Protein AF-0000000084672213 (afdb_homodimer)

Nearest PDB structures (foldseek):
  1adw-assembly1_A  TM=6.568E-01  e=2.480E-05  Paracoccus pantotrophus
  5paz-assembly1_A  TM=6.970E-01  e=4.335E-05  Alcaligenes faecalis
  8k9p-assembly1_A  TM=7.000E-01  e=7.577E-05  Alcaligenes faecalis
  4bwu-assembly1_A  TM=6.488E-01  e=6.693E-05  Paracoccus pantotrophus
  2uxg-assembly1_A  TM=6.520E-01  e=3.804E-04  Achromobacter cycloclastes

Structure (mmCIF, N/CA/C/O backbone):
data_AF-0000000084672213-model_v1
#
loop_
_entity.id
_entity.type
_entity.pdbx_description
1 polymer 'Extracellular serine-rich protein'
#
loop_
_atom_site.group_PDB
_atom_site.id
_atom_site.type_symbol
_atom_site.label_atom_id
_atom_site.label_alt_id
_atom_site.label_comp_id
_atom_site.label_asym_id
_atom_site.label_entity_id
_atom_site.label_seq_id
_atom_site.pdbx_PDB_ins_code
_atom_site.Cartn_x
_atom_site.Cartn_y
_atom_site.Cartn_z
_atom_site.occupancy
_atom_site.B_iso_or_equiv
_atom_site.auth_seq_id
_atom_site.auth_comp_id
_atom_site.auth_asym_id
_atom_site.auth_atom_id
_atom_site.pdbx_PDB_model_num
ATOM 1 N N . MET A 1 1 ? -8.922 83.5 -35.656 1 33.41 1 MET A N 1
ATOM 2 C CA . MET A 1 1 ? -8.867 82.688 -34.469 1 33.41 1 MET A CA 1
ATOM 3 C C . MET A 1 1 ? -9.469 81.312 -34.719 1 33.41 1 MET A C 1
ATOM 5 O O . MET A 1 1 ? -10.672 81.188 -34.906 1 33.41 1 MET A O 1
ATOM 9 N N . LEU A 1 2 ? -8.727 80.5 -35.531 1 39.97 2 LEU A N 1
ATOM 10 C CA . LEU A 1 2 ? -9.086 79.125 -36.031 1 39.97 2 LEU A CA 1
ATOM 11 C C . LEU A 1 2 ? -9.227 78.188 -34.875 1 39.97 2 LEU A C 1
ATOM 13 O O . LEU A 1 2 ? -8.312 78 -34.062 1 39.97 2 LEU A O 1
ATOM 17 N N . SER A 1 3 ? -10.422 77.938 -34.375 1 38.75 3 SER A N 1
ATOM 18 C CA . SER A 1 3 ? -10.844 77.062 -33.281 1 38.75 3 SER A CA 1
ATOM 19 C C . SER A 1 3 ? -10.602 75.562 -33.656 1 38.75 3 SER A C 1
ATOM 21 O O . SER A 1 3 ? -11.102 75.125 -34.656 1 38.75 3 SER A O 1
ATOM 23 N N . PHE A 1 4 ? -9.352 75.125 -33.438 1 45.34 4 PHE A N 1
ATOM 24 C CA . PHE A 1 4 ? -8.992 73.688 -33.625 1 45.34 4 PHE A CA 1
ATOM 25 C C . PHE A 1 4 ? -9.773 72.812 -32.656 1 45.34 4 PHE A C 1
ATOM 27 O O . PHE A 1 4 ? -9.773 73 -31.453 1 45.34 4 PHE A O 1
ATOM 34 N N . SER A 1 5 ? -10.898 72.25 -33.125 1 46.12 5 SER A N 1
ATOM 35 C CA . SER A 1 5 ? -11.703 71.312 -32.344 1 46.12 5 SER A CA 1
ATOM 36 C C . SER A 1 5 ? -10.906 70.062 -32.031 1 46.12 5 SER A C 1
ATOM 38 O O . SER A 1 5 ? -10.273 69.5 -32.938 1 46.12 5 SER A O 1
ATOM 40 N N . PRO A 1 6 ? -10.484 69.875 -30.766 1 48.38 6 PRO A N 1
ATOM 41 C CA . PRO A 1 6 ? -9.734 68.688 -30.359 1 48.38 6 PRO A CA 1
ATOM 42 C C . PRO A 1 6 ? -10.484 67.375 -30.641 1 48.38 6 PRO A C 1
ATOM 44 O O . PRO A 1 6 ? -11.711 67.312 -30.484 1 48.38 6 PRO A O 1
ATOM 47 N N . SER A 1 7 ? -10.086 66.688 -31.688 1 48.06 7 SER A N 1
ATOM 48 C CA . SER A 1 7 ? -10.602 65.312 -32.031 1 48.06 7 SER A CA 1
ATOM 49 C C . SER A 1 7 ? -10.438 64.375 -30.859 1 48.06 7 SER A C 1
ATOM 51 O O . SER A 1 7 ? -9.328 64.188 -30.344 1 48.06 7 SER A O 1
ATOM 53 N N . THR A 1 8 ? -11.445 64.25 -30 1 44.44 8 THR A N 1
ATOM 54 C CA . THR A 1 8 ? -11.461 63.312 -28.891 1 44.44 8 THR A CA 1
ATOM 55 C C . THR A 1 8 ? -11.25 61.875 -29.406 1 44.44 8 THR A C 1
ATOM 57 O O . THR A 1 8 ? -12.023 61.406 -30.234 1 44.44 8 THR A O 1
ATOM 60 N N . ILE A 1 9 ? -10.016 61.406 -29.516 1 42 9 ILE A N 1
ATOM 61 C CA . ILE A 1 9 ? -9.727 60 -29.828 1 42 9 ILE A CA 1
ATOM 62 C C . ILE A 1 9 ? -10.391 59.094 -28.812 1 42 9 ILE A C 1
ATOM 64 O O . ILE A 1 9 ? -10.164 59.219 -27.609 1 42 9 ILE A O 1
ATOM 68 N N . LEU A 1 10 ? -11.594 58.656 -29.141 1 43.28 10 LEU A N 1
ATOM 69 C CA . LEU A 1 10 ? -12.258 57.625 -28.328 1 43.28 10 LEU A CA 1
ATOM 70 C C . LEU A 1 10 ? -11.406 56.375 -28.234 1 43.28 10 LEU A C 1
ATOM 72 O O . LEU A 1 10 ? -11.109 55.719 -29.234 1 43.28 10 LEU A O 1
ATOM 76 N N . LEU A 1 11 ? -10.5 56.344 -27.312 1 42.22 11 LEU A N 1
ATOM 77 C CA . LEU A 1 11 ? -9.781 55.094 -27.078 1 42.22 11 LEU A CA 1
ATOM 78 C C . LEU A 1 11 ? -10.734 54 -26.688 1 42.22 11 LEU A C 1
ATOM 80 O O . LEU A 1 11 ? -11.461 54.094 -25.703 1 42.22 11 LEU A O 1
ATOM 84 N N . ALA A 1 12 ? -11.18 53.188 -27.672 1 41.78 12 ALA A N 1
ATOM 85 C CA . ALA A 1 12 ? -11.938 51.969 -27.375 1 41.78 12 ALA A CA 1
ATOM 86 C C . ALA A 1 12 ? -11.156 51.062 -26.438 1 41.78 12 ALA A C 1
ATOM 88 O O . ALA A 1 12 ? -10.023 50.656 -26.734 1 41.78 12 ALA A O 1
ATOM 89 N N . ALA A 1 13 ? -11.438 51.188 -25.156 1 42.75 13 ALA A N 1
ATOM 90 C CA . ALA A 1 13 ? -10.898 50.188 -24.234 1 42.75 13 ALA A CA 1
ATOM 91 C C . ALA A 1 13 ? -11.242 48.781 -24.688 1 42.75 13 ALA A C 1
ATOM 93 O O . ALA A 1 13 ? -12.414 48.438 -24.859 1 42.75 13 ALA A O 1
ATOM 94 N N . THR A 1 14 ? -10.391 48.156 -25.547 1 45.34 14 THR A N 1
ATOM 95 C CA . THR A 1 14 ? -10.555 46.75 -25.812 1 45.34 14 THR A CA 1
ATOM 96 C C . THR A 1 14 ? -10.617 45.938 -24.516 1 45.34 14 THR A C 1
ATOM 98 O O . THR A 1 14 ? -9.695 46 -23.688 1 45.34 14 THR A O 1
ATOM 101 N N . SER A 1 15 ? -11.797 45.844 -23.953 1 40.28 15 SER A N 1
ATOM 102 C CA . SER A 1 15 ? -11.953 44.906 -22.859 1 40.28 15 SER A CA 1
ATOM 103 C C . SER A 1 15 ? -11.367 43.531 -23.219 1 40.28 15 SER A C 1
ATOM 105 O O . SER A 1 15 ? -11.742 42.938 -24.219 1 40.28 15 SER A O 1
ATOM 107 N N . LEU A 1 16 ? -10.125 43.406 -22.969 1 39.03 16 LEU A N 1
ATOM 108 C CA . LEU A 1 16 ? -9.617 42.031 -23.016 1 39.03 16 LEU A CA 1
ATOM 109 C C . LEU A 1 16 ? -10.43 41.094 -22.125 1 39.03 16 LEU A C 1
ATOM 111 O O . LEU A 1 16 ? -1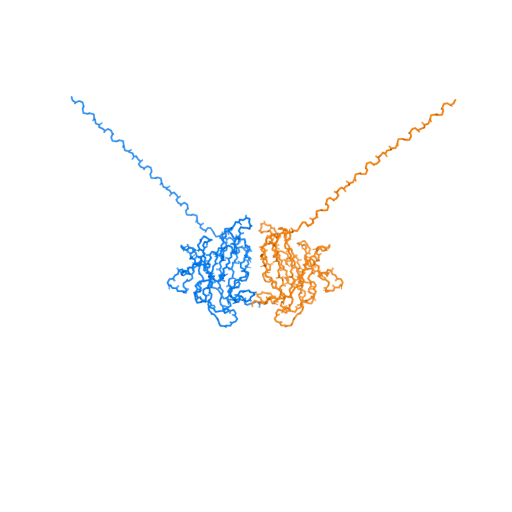0.477 41.312 -20.906 1 39.03 16 LEU A O 1
ATOM 115 N N . LEU A 1 17 ? -11.508 40.594 -22.625 1 40.19 17 LEU A N 1
ATOM 116 C CA . LEU A 1 17 ? -12.18 39.469 -21.969 1 40.19 17 LEU A CA 1
ATOM 117 C C . LEU A 1 17 ? -11.195 38.344 -21.672 1 40.19 17 LEU A C 1
ATOM 119 O O . LEU A 1 17 ? -10.656 37.75 -22.594 1 40.19 17 LEU A O 1
ATOM 123 N N . SER A 1 18 ? -10.484 38.562 -20.625 1 37.41 18 SER A N 1
ATOM 124 C CA . SER A 1 18 ? -9.734 37.375 -20.203 1 37.41 18 SER A CA 1
ATOM 125 C C . SER A 1 18 ? -10.641 36.156 -20.078 1 37.41 18 SER A C 1
ATOM 127 O O . SER A 1 18 ? -11.641 36.219 -19.359 1 37.41 18 SER A O 1
ATOM 129 N N . LEU A 1 19 ? -10.82 35.375 -21.141 1 38.03 19 LEU A N 1
ATOM 130 C CA . LEU A 1 19 ? -11.375 34.062 -21 1 38.03 19 LEU A CA 1
ATOM 131 C C . LEU A 1 19 ? -10.664 33.281 -19.891 1 38.03 19 LEU A C 1
ATOM 133 O O . LEU A 1 19 ? -9.5 32.906 -20.047 1 38.03 19 LEU A O 1
ATOM 137 N N . SER A 1 20 ? -10.898 33.594 -18.719 1 36.31 20 SER A N 1
ATOM 138 C CA . SER A 1 20 ? -10.508 32.625 -17.703 1 36.31 20 SER A CA 1
ATOM 139 C C . SER A 1 20 ? -11.016 31.219 -18.047 1 36.31 20 SER A C 1
ATOM 141 O O . SER A 1 20 ? -12.219 30.984 -18.078 1 36.31 20 SER A O 1
ATOM 143 N N . SER A 1 21 ? -10.398 30.578 -18.984 1 35.12 21 SER A N 1
ATOM 144 C CA . SER A 1 21 ? -10.742 29.172 -19.078 1 35.12 21 SER A CA 1
ATOM 145 C C . SER A 1 21 ? -10.758 28.5 -17.719 1 35.12 21 SER A C 1
ATOM 147 O O . SER A 1 21 ? -9.727 28.406 -17.047 1 35.12 21 SER A O 1
ATOM 149 N N . ALA A 1 22 ? -11.812 28.641 -17 1 37.5 22 ALA A N 1
ATOM 150 C CA . ALA A 1 22 ? -12.008 27.719 -15.883 1 37.5 22 ALA A CA 1
ATOM 151 C C . ALA A 1 22 ? -11.516 26.328 -16.234 1 37.5 22 ALA A C 1
ATOM 153 O O . ALA A 1 22 ? -12.039 25.688 -17.156 1 37.5 22 ALA A O 1
ATOM 154 N N . LEU A 1 23 ? -10.305 26 -16.094 1 37.38 23 LEU A N 1
ATOM 155 C CA . LEU A 1 23 ? -9.953 24.578 -16.141 1 37.38 23 LEU A CA 1
ATOM 156 C C . LEU A 1 23 ? -11.055 23.734 -15.516 1 37.38 23 LEU A C 1
ATOM 158 O O . LEU A 1 23 ? -11.336 23.844 -14.32 1 37.38 23 LEU A O 1
ATOM 162 N N . THR A 1 24 ? -12.109 23.562 -16.156 1 40 24 THR A N 1
ATOM 163 C CA . THR A 1 24 ? -13.062 22.562 -15.672 1 40 24 THR A CA 1
ATOM 164 C C . THR A 1 24 ? -12.328 21.391 -15.039 1 40 24 THR A C 1
ATOM 166 O O . THR A 1 24 ? -11.406 20.828 -15.633 1 40 24 THR A O 1
ATOM 169 N N . ALA A 1 25 ? -12.047 21.375 -13.727 1 47.91 25 ALA A N 1
ATOM 170 C CA . ALA A 1 25 ? -11.562 20.156 -13.094 1 47.91 25 ALA A CA 1
ATOM 171 C C . ALA A 1 25 ? -12.094 18.906 -13.812 1 47.91 25 ALA A C 1
ATOM 173 O O . ALA A 1 25 ? -13.281 18.594 -13.719 1 47.91 25 ALA A O 1
ATOM 174 N N . GLY A 1 26 ? -11.828 18.656 -15 1 53.53 26 GLY A N 1
ATOM 175 C CA . GLY A 1 26 ? -12.297 17.484 -15.734 1 53.53 26 GLY A CA 1
ATOM 176 C C . GLY A 1 26 ? -12.281 16.219 -14.914 1 53.53 26 GLY A C 1
ATOM 177 O O . GLY A 1 26 ? -11.539 16.109 -13.93 1 53.53 26 GLY A O 1
ATOM 178 N N . LYS A 1 27 ? -13.305 15.438 -15.078 1 68.5 27 LYS A N 1
ATOM 179 C CA . LYS A 1 27 ? -13.539 14.172 -14.391 1 68.5 27 LYS A CA 1
ATOM 180 C C . LYS A 1 27 ? -12.383 13.203 -14.617 1 68.5 27 LYS A C 1
ATOM 182 O O . LYS A 1 27 ? -12.094 12.828 -15.75 1 68.5 27 LYS A O 1
ATOM 187 N N . VAL A 1 28 ? -11.406 13.094 -13.617 1 84.56 28 VAL A N 1
ATOM 188 C CA . VAL A 1 28 ? -10.297 12.141 -13.656 1 84.56 28 VAL A CA 1
ATOM 189 C C . VAL A 1 28 ? -10.836 10.719 -13.773 1 84.56 28 VAL A C 1
ATOM 191 O O . VAL A 1 28 ? -11.711 10.32 -13 1 84.56 28 VAL A O 1
ATOM 194 N N . ARG A 1 29 ? -10.438 10.055 -14.75 1 86.94 29 ARG A N 1
ATOM 195 C CA . ARG A 1 29 ? -10.836 8.656 -14.922 1 86.94 29 ARG A CA 1
ATOM 196 C C . ARG A 1 29 ? -10.211 7.777 -13.844 1 86.94 29 ARG A C 1
ATOM 198 O O . ARG A 1 29 ? -9 7.84 -13.609 1 86.94 29 ARG A O 1
ATOM 205 N N . SER A 1 30 ? -11.055 7.027 -13.273 1 91 30 SER A N 1
ATOM 206 C CA . SER A 1 30 ? -10.57 6.098 -12.258 1 91 30 SER A CA 1
ATOM 207 C C . SER A 1 30 ? -9.719 4.992 -12.875 1 91 30 SER A C 1
ATOM 209 O O . SER A 1 30 ? -10.055 4.473 -13.945 1 91 30 SER A O 1
ATOM 211 N N . THR A 1 31 ? -8.633 4.582 -12.195 1 89.62 31 THR A N 1
ATOM 212 C CA . THR A 1 31 ? -7.824 3.443 -12.617 1 89.62 31 THR A CA 1
ATOM 213 C C . THR A 1 31 ? -8.32 2.156 -11.969 1 89.62 31 THR A C 1
ATOM 215 O O . THR A 1 31 ? -7.957 1.058 -12.391 1 89.62 31 THR A O 1
ATOM 218 N N . GLY A 1 32 ? -9.062 2.299 -10.906 1 88.44 32 GLY A N 1
ATOM 219 C CA . GLY A 1 32 ? -9.484 1.157 -10.109 1 88.44 32 GLY A CA 1
ATOM 220 C C . GLY A 1 32 ? -8.477 0.775 -9.039 1 88.44 32 GLY A C 1
ATOM 221 O O . GLY A 1 32 ? -8.727 -0.121 -8.234 1 88.44 32 GLY A O 1
ATOM 222 N N . VAL A 1 33 ? -7.34 1.44 -8.992 1 90.81 33 VAL A N 1
ATOM 223 C CA . VAL A 1 33 ? -6.285 1.133 -8.031 1 90.81 33 VAL A CA 1
ATOM 224 C C . VAL A 1 33 ? -6.527 1.901 -6.738 1 90.81 33 VAL A C 1
ATOM 226 O O . VAL A 1 33 ? -6.801 3.104 -6.762 1 90.81 33 VAL A O 1
ATOM 229 N N . THR A 1 34 ? -6.473 1.188 -5.629 1 94.19 34 THR A N 1
ATOM 230 C CA . THR A 1 34 ? -6.562 1.795 -4.309 1 94.19 34 THR A CA 1
ATOM 231 C C . THR A 1 34 ? -5.277 1.563 -3.516 1 94.19 34 THR A C 1
ATOM 233 O O . THR A 1 34 ? -4.762 0.446 -3.48 1 94.19 34 THR A O 1
ATOM 236 N N . HIS A 1 35 ? -4.742 2.604 -2.986 1 95.5 35 HIS A N 1
ATOM 237 C CA . HIS A 1 35 ? -3.609 2.547 -2.066 1 95.5 35 HIS A CA 1
ATOM 238 C C . HIS A 1 35 ? -4.07 2.658 -0.618 1 95.5 35 HIS A C 1
ATOM 240 O O . HIS A 1 35 ? -4.543 3.713 -0.19 1 95.5 35 HIS A O 1
ATOM 246 N N . ARG A 1 36 ? -3.883 1.584 0.072 1 96.5 36 ARG A N 1
ATOM 247 C CA . ARG A 1 36 ? -4.234 1.598 1.488 1 96.5 36 ARG A CA 1
ATOM 248 C C . ARG A 1 36 ? -3.113 2.205 2.324 1 96.5 36 ARG A C 1
ATOM 250 O O . ARG A 1 36 ? -1.957 1.795 2.213 1 96.5 36 ARG A O 1
ATOM 257 N N . ILE A 1 37 ? -3.375 3.219 3.102 1 98 37 ILE A N 1
ATOM 258 C CA . ILE A 1 37 ? -2.438 3.859 4.02 1 98 37 ILE A CA 1
ATOM 259 C C . ILE A 1 37 ? -2.998 3.82 5.438 1 98 37 ILE A C 1
ATOM 261 O O . ILE A 1 37 ? -4.133 4.238 5.676 1 98 37 ILE A O 1
ATOM 265 N N . THR A 1 38 ? -2.25 3.35 6.355 1 97.69 38 THR A N 1
ATOM 266 C CA . THR A 1 38 ? -2.709 3.229 7.734 1 97.69 38 THR A CA 1
ATOM 267 C C . THR A 1 38 ? -2.098 4.32 8.609 1 97.69 38 THR A C 1
ATOM 269 O O . THR A 1 38 ? -0.875 4.418 8.727 1 97.69 38 THR A O 1
ATOM 272 N N . ALA A 1 39 ? -2.932 5.148 9.195 1 98.69 39 ALA A N 1
ATOM 273 C CA . ALA A 1 39 ? -2.512 6.141 10.18 1 98.69 39 ALA A CA 1
ATOM 274 C C . ALA A 1 39 ? -2.467 5.535 11.586 1 98.69 39 ALA A C 1
ATOM 276 O O . ALA A 1 39 ? -3.42 4.883 12.016 1 98.69 39 ALA A O 1
ATOM 277 N N . GLY A 1 40 ? -1.399 5.75 12.266 1 98.12 40 GLY A N 1
ATOM 278 C CA . GLY A 1 40 ? -1.265 5.242 13.625 1 98.12 40 GLY A CA 1
ATOM 279 C C . GLY A 1 40 ? -0.649 3.857 13.68 1 98.12 40 GLY A C 1
ATOM 280 O O . GLY A 1 40 ? -0.781 3.156 14.688 1 98.12 40 GLY A O 1
ATOM 281 N N . SER A 1 41 ? -0.016 3.482 12.594 1 96.5 41 SER A N 1
ATOM 282 C CA . SER A 1 41 ? 0.62 2.17 12.531 1 96.5 41 SER A CA 1
ATOM 283 C C . SER A 1 41 ? 1.759 2.057 13.539 1 96.5 41 SER A C 1
ATOM 285 O O . SER A 1 41 ? 2.549 2.99 13.695 1 96.5 41 SER A O 1
ATOM 287 N N . THR A 1 42 ? 1.915 0.889 14.141 1 94.31 42 THR A N 1
ATOM 288 C CA . THR A 1 42 ? 2.943 0.68 15.148 1 94.31 42 THR A CA 1
ATOM 289 C C . THR A 1 42 ? 4.191 0.05 14.539 1 94.31 42 THR A C 1
ATOM 291 O O . THR A 1 42 ? 5.105 -0.354 15.258 1 94.31 42 THR A O 1
ATOM 294 N N . THR A 1 43 ? 4.203 -0.05 13.195 1 93.69 43 THR A N 1
ATOM 295 C CA . THR A 1 43 ? 5.371 -0.62 12.531 1 93.69 43 THR A CA 1
ATOM 296 C C . THR A 1 43 ? 6.605 0.245 12.773 1 93.69 43 THR A C 1
ATOM 298 O O . THR A 1 43 ? 7.734 -0.238 12.68 1 93.69 43 THR A O 1
ATOM 301 N N . ALA A 1 44 ? 6.309 1.501 12.992 1 94.5 44 ALA A N 1
ATOM 302 C CA . ALA A 1 44 ? 7.41 2.424 13.25 1 94.5 44 ALA A CA 1
ATOM 303 C C . ALA A 1 44 ? 6.965 3.572 14.148 1 94.5 44 ALA A C 1
ATOM 305 O O . ALA A 1 44 ? 5.77 3.818 14.305 1 94.5 44 ALA A O 1
ATOM 306 N N . ASN A 1 45 ? 7.895 4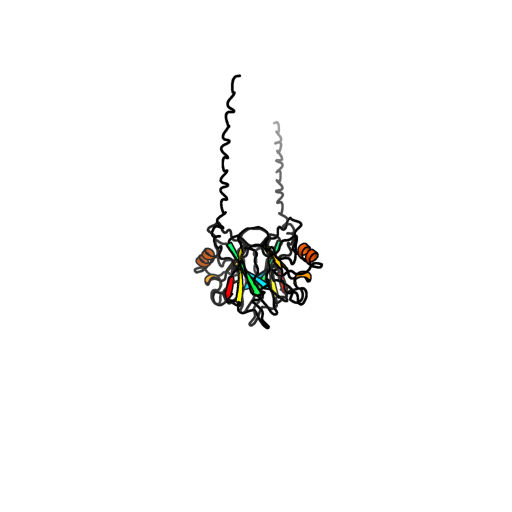.176 14.805 1 96.88 45 AS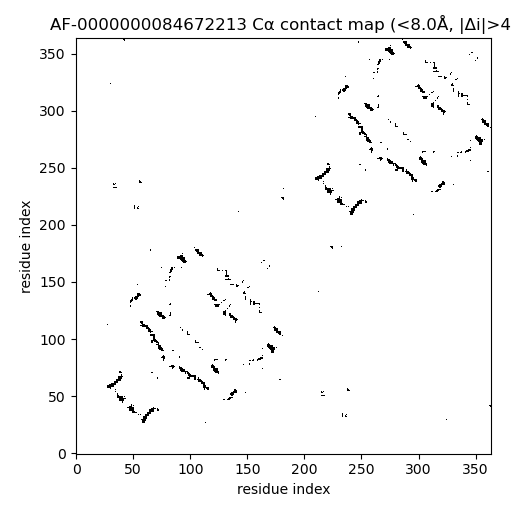N A N 1
ATOM 307 C CA . ASN A 1 45 ? 7.77 5.445 15.516 1 96.88 45 ASN A CA 1
ATOM 308 C C . ASN A 1 45 ? 6.637 5.402 16.547 1 96.88 45 ASN A C 1
ATOM 310 O O . ASN A 1 45 ? 5.867 6.355 16.656 1 96.88 45 ASN A O 1
ATOM 314 N N . ASN A 1 46 ? 6.461 4.309 17.203 1 94.69 46 ASN A N 1
ATOM 315 C CA . ASN A 1 46 ? 5.535 4.117 18.312 1 94.69 46 ASN A CA 1
ATOM 316 C C . ASN A 1 46 ? 4.125 4.578 17.953 1 94.69 46 ASN A C 1
ATOM 318 O O . ASN A 1 46 ? 3.467 5.258 18.734 1 94.69 46 ASN A O 1
ATOM 322 N N . GLY A 1 47 ? 3.736 4.371 16.719 1 96.12 47 GLY A N 1
ATOM 323 C CA . GLY A 1 47 ? 2.365 4.645 16.328 1 96.12 47 GLY A CA 1
ATOM 324 C C . GLY A 1 47 ? 2.193 5.992 15.648 1 96.12 47 GLY A C 1
ATOM 325 O O . GLY A 1 47 ? 1.146 6.266 15.062 1 96.12 47 GLY A O 1
ATOM 326 N N . LEU A 1 48 ? 3.203 6.863 15.742 1 97.94 48 LEU A N 1
ATOM 327 C CA . LEU A 1 48 ? 3.166 8.141 15.039 1 97.94 48 LEU A CA 1
ATOM 328 C C . LEU A 1 48 ? 3.688 7.988 13.609 1 97.94 48 LEU A C 1
ATOM 330 O O . LEU A 1 48 ? 4.66 8.641 13.227 1 97.94 48 LEU A O 1
ATOM 334 N N . HIS A 1 49 ? 2.971 7.094 12.906 1 98.06 49 HIS A N 1
ATOM 335 C CA . HIS A 1 49 ? 3.469 6.633 11.617 1 98.06 49 HIS A CA 1
ATOM 336 C C . HIS A 1 49 ? 2.32 6.332 10.664 1 98.06 49 HIS A C 1
ATOM 338 O O . HIS A 1 49 ? 1.321 5.727 11.055 1 98.06 49 HIS A O 1
ATOM 344 N N . PHE A 1 50 ? 2.41 6.883 9.477 1 98.44 50 PHE A N 1
ATOM 345 C CA . PHE A 1 50 ? 1.615 6.371 8.367 1 98.44 50 PHE A CA 1
ATOM 346 C C . PHE A 1 50 ? 2.305 5.184 7.711 1 98.44 50 PHE A C 1
ATOM 348 O O . PHE A 1 50 ? 3.518 5.199 7.5 1 98.44 50 PHE A O 1
ATOM 355 N N . GLU A 1 51 ? 1.537 4.168 7.375 1 96 51 GLU A N 1
ATOM 356 C CA . GLU A 1 51 ? 2.109 2.986 6.734 1 96 51 GLU A CA 1
ATOM 357 C C . GLU A 1 51 ? 1.321 2.598 5.488 1 96 51 GLU A C 1
ATOM 359 O O . GLU A 1 51 ? 0.167 2.176 5.582 1 96 51 GLU A O 1
ATOM 364 N N . PRO A 1 52 ? 1.978 2.701 4.32 1 95.81 52 PRO A N 1
ATOM 365 C CA . PRO A 1 52 ? 3.273 3.348 4.094 1 95.81 52 PRO A CA 1
ATOM 366 C C . PRO A 1 52 ? 3.205 4.867 4.23 1 95.81 52 PRO A C 1
ATOM 368 O O . PRO A 1 52 ? 2.113 5.438 4.305 1 95.81 52 PRO A O 1
ATOM 371 N N . GLU A 1 53 ? 4.395 5.457 4.406 1 97.88 53 GLU A N 1
ATOM 372 C CA . GLU A 1 53 ? 4.426 6.914 4.5 1 97.88 53 GLU A CA 1
ATOM 373 C C . GLU A 1 53 ? 4.93 7.539 3.201 1 97.88 53 GLU A C 1
ATOM 375 O O . GLU A 1 53 ? 4.918 8.766 3.051 1 97.88 53 GLU A O 1
ATOM 380 N N . ASN A 1 54 ? 5.418 6.789 2.309 1 97.69 54 ASN A N 1
ATOM 381 C CA . ASN A 1 54 ? 5.801 7.199 0.961 1 97.69 54 ASN A CA 1
ATOM 382 C C . ASN A 1 54 ? 5.172 6.297 -0.099 1 97.69 54 ASN A C 1
ATOM 384 O O . ASN A 1 54 ? 5.441 5.094 -0.137 1 97.69 54 ASN A O 1
ATOM 388 N N . VAL A 1 55 ? 4.289 6.895 -0.927 1 96.19 55 VAL A N 1
ATOM 389 C CA . VAL A 1 55 ? 3.459 6.133 -1.853 1 96.19 55 VAL A CA 1
ATOM 390 C C . VAL A 1 55 ? 3.664 6.645 -3.275 1 96.19 55 VAL A C 1
ATOM 392 O O . VAL A 1 55 ? 3.785 7.852 -3.496 1 96.19 55 VAL A O 1
ATOM 395 N N . VAL A 1 56 ? 3.723 5.746 -4.242 1 94.88 56 VAL A N 1
ATOM 396 C CA . VAL A 1 56 ? 3.68 6.082 -5.66 1 94.88 56 VAL A CA 1
ATOM 397 C C . VAL A 1 56 ? 2.301 5.758 -6.227 1 94.88 56 VAL A C 1
ATOM 399 O O . VAL A 1 56 ? 1.771 4.664 -6.008 1 94.88 56 VAL A O 1
ATOM 402 N N . ALA A 1 57 ? 1.712 6.711 -6.883 1 95.44 57 ALA A N 1
ATOM 403 C CA . ALA A 1 57 ? 0.346 6.543 -7.371 1 95.44 57 ALA A CA 1
ATOM 404 C C . ALA A 1 57 ? 0.179 7.164 -8.758 1 95.44 57 ALA A C 1
ATOM 406 O O . ALA A 1 57 ? 0.948 8.047 -9.141 1 95.44 57 ALA A O 1
ATOM 407 N N . GLU A 1 58 ? -0.784 6.664 -9.539 1 93.69 58 GLU A N 1
ATOM 408 C CA . GLU A 1 58 ? -1.174 7.223 -10.836 1 93.69 58 GLU A CA 1
ATOM 409 C C . GLU A 1 58 ? -2.377 8.148 -10.695 1 93.69 58 GLU A C 1
ATOM 411 O O . GLU A 1 58 ? -3.129 8.055 -9.719 1 93.69 58 GLU A O 1
ATOM 416 N N . ILE A 1 59 ? -2.486 9.055 -11.688 1 95.81 59 ILE A N 1
ATOM 417 C CA . ILE A 1 59 ? -3.699 9.867 -11.75 1 95.81 59 ILE A CA 1
ATOM 418 C C . ILE A 1 59 ? -4.922 8.961 -11.836 1 95.81 59 ILE A C 1
ATOM 420 O O . ILE A 1 59 ? -4.938 7.996 -12.609 1 95.81 59 ILE A O 1
ATOM 424 N N . GLY A 1 60 ? -5.91 9.156 -10.977 1 95.75 60 GLY A N 1
ATOM 425 C CA . GLY A 1 60 ? -7.125 8.352 -10.984 1 95.75 60 GLY A CA 1
ATOM 426 C C . GLY A 1 60 ? -7.133 7.277 -9.914 1 95.75 60 GLY A C 1
ATOM 427 O O . GLY A 1 60 ? -8.18 6.699 -9.617 1 95.75 60 GLY A O 1
ATOM 428 N N . ASP A 1 61 ? -5.941 7.023 -9.32 1 95.88 61 ASP A N 1
ATOM 429 C CA . ASP A 1 61 ? -5.891 6.129 -8.164 1 95.88 61 ASP A CA 1
ATOM 430 C C . ASP A 1 61 ? -6.629 6.734 -6.973 1 95.88 61 ASP A C 1
ATOM 432 O O . ASP A 1 61 ? -6.934 7.93 -6.965 1 95.88 61 ASP A O 1
ATOM 436 N N . VAL A 1 62 ? -6.902 5.836 -6.027 1 97.31 62 VAL A N 1
ATOM 437 C CA . VAL A 1 62 ? -7.52 6.285 -4.785 1 97.31 62 VAL A CA 1
ATOM 438 C C . VAL A 1 62 ? -6.566 6.039 -3.617 1 97.31 62 VAL A C 1
ATOM 440 O O . VAL A 1 62 ? -5.992 4.953 -3.492 1 97.31 62 VAL A O 1
ATOM 443 N N . LEU A 1 63 ? -6.297 7.059 -2.867 1 98.44 63 LEU A N 1
ATOM 444 C CA . LEU A 1 63 ? -5.684 6.922 -1.551 1 98.44 63 LEU A CA 1
ATOM 445 C C . LEU A 1 63 ? -6.738 6.641 -0.487 1 98.44 63 LEU A C 1
ATOM 447 O O . LEU A 1 63 ? -7.688 7.41 -0.326 1 98.44 63 LEU A O 1
ATOM 451 N N . GLU A 1 64 ? -6.633 5.555 0.169 1 98.44 64 GLU A N 1
ATOM 452 C CA . GLU A 1 64 ? -7.582 5.18 1.215 1 98.44 64 GLU A CA 1
ATOM 453 C C . GLU A 1 64 ? -6.898 5.109 2.578 1 98.44 64 GLU A C 1
ATOM 455 O O . GLU A 1 64 ? -6.148 4.172 2.855 1 98.44 64 GLU A O 1
ATOM 460 N N . PHE A 1 65 ? -7.211 6.062 3.404 1 98.69 65 PHE A N 1
ATOM 461 C CA . PHE A 1 65 ? -6.57 6.188 4.707 1 98.69 65 PHE A CA 1
ATOM 462 C C . PHE A 1 65 ? -7.371 5.457 5.777 1 98.69 65 PHE A C 1
ATOM 464 O O . PHE A 1 65 ? -8.539 5.777 6.012 1 98.69 65 PHE A O 1
ATOM 471 N N . HIS A 1 66 ? -6.734 4.512 6.355 1 98.25 66 HIS A N 1
ATOM 472 C CA . HIS A 1 66 ? -7.25 3.764 7.5 1 98.25 66 HIS A CA 1
ATOM 473 C C . HIS A 1 66 ? -6.668 4.289 8.805 1 98.25 66 HIS A C 1
ATOM 475 O O . HIS A 1 66 ? -5.523 4.746 8.844 1 98.25 66 HIS A O 1
ATOM 481 N N . PHE A 1 67 ? -7.457 4.211 9.898 1 98.56 67 PHE A N 1
ATOM 482 C CA . PHE A 1 67 ? -7.02 4.848 11.141 1 98.56 67 PHE A CA 1
ATOM 483 C C . PHE A 1 67 ? -7.027 3.848 12.289 1 98.56 67 PHE A C 1
ATOM 485 O O . PHE A 1 67 ? -8.062 3.258 12.602 1 98.56 67 PHE A O 1
ATOM 492 N N . LEU A 1 68 ? -5.902 3.609 12.828 1 97.5 68 LEU A N 1
ATOM 493 C CA . LEU A 1 68 ? -5.738 2.869 14.078 1 97.5 68 LEU A CA 1
ATOM 494 C C . LEU A 1 68 ? -5.875 3.795 15.281 1 97.5 68 LEU A C 1
ATOM 496 O O . LEU A 1 68 ? -6.031 5.008 15.125 1 97.5 68 LEU A O 1
ATOM 500 N N . PRO A 1 69 ? -5.852 3.107 16.547 1 95.19 69 PRO A N 1
ATOM 501 C CA . PRO A 1 69 ? -5.992 3.957 17.734 1 95.19 69 PRO A CA 1
ATOM 502 C C . PRO A 1 69 ? -4.887 5.008 17.844 1 95.19 69 PRO A C 1
ATOM 504 O O . PRO A 1 69 ? -3.738 4.738 17.484 1 95.19 69 PRO A O 1
ATOM 507 N N . LYS A 1 70 ? -5.273 6.262 18.438 1 89.69 70 LYS A N 1
ATOM 508 C CA . LYS A 1 70 ? -6.156 7.301 18.953 1 89.69 70 LYS A CA 1
ATOM 509 C C . LYS A 1 70 ? -6.492 8.32 17.875 1 89.69 70 LYS A C 1
ATOM 511 O O . LYS A 1 70 ? -6.699 7.961 16.703 1 89.69 70 LYS A O 1
ATOM 516 N N . ALA A 1 71 ? -6.691 9.453 18.031 1 93.88 71 ALA A N 1
ATOM 517 C CA . ALA A 1 71 ? -7.227 10.438 17.094 1 93.88 71 ALA A CA 1
ATOM 518 C C . ALA A 1 71 ? -6.148 10.914 16.125 1 93.88 71 ALA A C 1
ATOM 520 O O . ALA A 1 71 ? -5.16 11.531 16.531 1 93.88 71 ALA A O 1
ATOM 521 N N . HIS A 1 72 ? -6.258 10.5 14.867 1 98.25 72 HIS A N 1
ATOM 522 C CA . HIS A 1 72 ? -5.367 10.945 13.805 1 98.25 72 HIS A CA 1
ATOM 523 C C . HIS A 1 72 ? -6.137 11.656 12.695 1 98.25 72 HIS A C 1
ATOM 525 O O . HIS A 1 72 ? -7.359 11.531 12.602 1 98.25 72 HIS A O 1
ATOM 531 N N . THR A 1 73 ? -5.441 12.422 11.938 1 98.75 73 THR A N 1
ATOM 532 C CA . THR A 1 73 ? -5.988 13.109 10.773 1 98.75 73 THR A CA 1
ATOM 533 C C . THR A 1 73 ? -5.02 13.023 9.594 1 98.75 73 THR A C 1
ATOM 535 O O . THR A 1 73 ? -3.867 12.617 9.758 1 98.75 73 THR A O 1
ATOM 538 N N . VAL A 1 74 ? -5.504 13.266 8.469 1 98.75 74 VAL A N 1
ATOM 539 C CA . VAL A 1 74 ? -4.707 13.562 7.285 1 98.75 74 VAL A CA 1
ATOM 540 C C . VAL A 1 74 ? -4.938 15.008 6.855 1 98.75 74 VAL A C 1
ATOM 542 O O . VAL A 1 74 ? -6.066 15.398 6.551 1 98.75 74 VAL A O 1
ATOM 545 N N . VAL A 1 75 ? -3.904 15.766 6.836 1 98.81 75 VAL A N 1
ATOM 546 C CA . VAL A 1 75 ? -3.967 17.172 6.426 1 98.81 75 VAL A CA 1
ATOM 547 C C . VAL A 1 75 ? -2.938 17.438 5.332 1 98.81 75 VAL A C 1
ATOM 549 O O . VAL A 1 75 ? -1.746 17.172 5.512 1 98.81 75 VAL A O 1
ATOM 552 N N . GLN A 1 76 ? -3.434 17.953 4.219 1 98.75 76 GLN A N 1
ATOM 553 C CA . GLN A 1 76 ? -2.502 18.281 3.148 1 98.75 76 GLN A CA 1
ATOM 554 C C . GLN A 1 76 ? -1.709 19.547 3.484 1 98.75 76 GLN A C 1
ATOM 556 O O . GLN A 1 76 ? -2.262 20.5 4.02 1 98.75 76 GLN A O 1
ATOM 561 N N . SER A 1 77 ? -0.458 19.562 3.162 1 98.62 77 SER A N 1
ATOM 562 C CA . SER A 1 77 ? 0.435 20.703 3.334 1 98.62 77 SER A CA 1
ATOM 563 C C . SER A 1 77 ? 1.359 20.859 2.133 1 98.62 77 SER A C 1
ATOM 565 O O . SER A 1 77 ? 1.284 20.094 1.175 1 98.62 77 SER A O 1
ATOM 567 N N . SER A 1 78 ? 2.154 21.922 2.154 1 98.12 78 SER A N 1
ATOM 568 C CA . SER A 1 78 ? 3.258 22.047 1.207 1 98.12 78 SER A CA 1
ATOM 569 C C . SER A 1 78 ? 4.551 21.5 1.795 1 98.12 78 SER A C 1
ATOM 571 O O . SER A 1 78 ? 4.645 21.266 3.004 1 98.12 78 SER A O 1
ATOM 573 N N . PHE A 1 79 ? 5.438 21.234 0.954 1 98.44 79 PHE A N 1
ATOM 574 C CA . PHE A 1 79 ? 6.746 20.812 1.433 1 98.44 79 PHE A CA 1
ATOM 575 C C . PHE A 1 79 ? 7.402 21.906 2.271 1 98.44 79 PHE A C 1
ATOM 577 O O . PHE A 1 79 ? 8.008 21.609 3.305 1 98.44 79 PHE A O 1
ATOM 584 N N . GLU A 1 80 ? 7.254 23.125 1.883 1 98 80 GLU A N 1
ATOM 585 C CA . GLU A 1 80 ? 7.988 24.25 2.459 1 98 80 GLU A CA 1
ATOM 586 C C . GLU A 1 80 ? 7.449 24.609 3.84 1 98 80 GLU A C 1
ATOM 588 O O . GLU A 1 80 ? 8.133 25.266 4.629 1 98 80 GLU A O 1
ATOM 593 N N . ARG A 1 81 ? 6.191 24.219 4.062 1 98.06 81 ARG A N 1
ATOM 594 C CA . ARG A 1 81 ? 5.559 24.578 5.328 1 98.06 81 ARG A CA 1
ATOM 595 C C . ARG A 1 81 ? 4.949 23.344 6 1 98.06 81 ARG A C 1
ATOM 597 O O . ARG A 1 81 ? 3.73 23.25 6.145 1 98.06 81 ARG A O 1
ATOM 604 N N . PRO A 1 82 ? 5.816 22.5 6.531 1 98.5 82 PRO A N 1
ATOM 605 C CA . PRO A 1 82 ? 5.301 21.328 7.258 1 98.5 82 PRO A CA 1
ATOM 606 C C . PRO A 1 82 ? 4.41 21.719 8.438 1 98.5 82 PRO A C 1
ATOM 608 O O . PRO A 1 82 ? 4.625 22.766 9.062 1 98.5 82 PRO A O 1
ATOM 611 N N . CYS A 1 83 ? 3.371 20.953 8.695 1 98.75 83 CYS A N 1
ATOM 612 C CA . CYS A 1 83 ? 2.449 21.047 9.82 1 98.75 83 CYS A CA 1
ATOM 613 C C . CYS A 1 83 ? 1.571 22.297 9.703 1 98.75 83 CYS A C 1
ATOM 615 O O . CYS A 1 83 ? 1.042 22.781 10.703 1 98.75 83 CYS A O 1
ATOM 617 N N . GLU A 1 84 ? 1.56 22.859 8.492 1 98.44 84 GLU A N 1
ATOM 618 C CA . GLU A 1 84 ? 0.63 23.922 8.141 1 98.44 84 GLU A CA 1
ATOM 619 C C . GLU A 1 84 ? -0.26 23.516 6.969 1 98.44 84 GLU A C 1
ATOM 621 O O . GLU A 1 84 ? 0.235 23.078 5.93 1 98.44 84 GLU A O 1
ATOM 626 N N . PRO A 1 85 ? -1.574 23.688 7.184 1 98.25 85 PRO A N 1
ATOM 627 C CA . PRO A 1 85 ? -2.449 23.312 6.074 1 98.25 85 PRO A CA 1
ATOM 628 C C . PRO A 1 85 ? -2.117 24.062 4.781 1 98.25 85 PRO A C 1
ATOM 630 O O . PRO A 1 85 ? -1.751 25.234 4.816 1 98.25 85 PRO A O 1
ATOM 633 N N . LEU A 1 86 ? -2.23 23.328 3.703 1 97.12 86 LEU A N 1
ATOM 634 C CA . LEU A 1 86 ? -2.025 23.938 2.393 1 97.12 86 LEU A C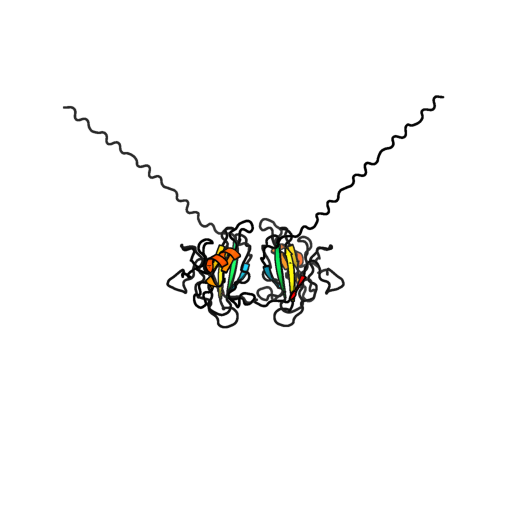A 1
ATOM 635 C C . LEU A 1 86 ? -2.973 25.109 2.189 1 97.12 86 LEU A C 1
ATOM 637 O O . LEU A 1 86 ? -2.584 26.141 1.622 1 97.12 86 LEU A O 1
ATOM 641 N N . GLY A 1 87 ? -4.227 24.969 2.689 1 90.94 87 GLY A N 1
ATOM 642 C CA . GLY A 1 87 ? -5.234 26 2.531 1 90.94 87 GLY A CA 1
ATOM 643 C C . GLY A 1 87 ? -5.945 25.938 1.192 1 90.94 87 GLY A C 1
ATOM 644 O O . GLY A 1 87 ? -5.609 25.125 0.34 1 90.94 87 GLY A O 1
ATOM 645 N N . GLY A 1 88 ? -7.031 26.719 1.057 1 90.19 88 GLY A N 1
ATOM 646 C CA . GLY A 1 88 ? -7.809 26.734 -0.172 1 90.19 88 GLY A CA 1
ATOM 647 C C . GLY A 1 88 ? -8.953 25.75 -0.165 1 90.19 88 GLY A C 1
ATOM 648 O O . GLY A 1 88 ? -9.047 24.906 0.729 1 90.19 88 GLY A O 1
ATOM 649 N N . PRO A 1 89 ? -9.711 25.812 -1.195 1 88.06 89 PRO A N 1
ATOM 650 C CA . PRO A 1 89 ? -10.953 25.047 -1.191 1 88.06 89 PRO A CA 1
ATOM 651 C C . PRO A 1 89 ? -10.734 23.578 -1.559 1 88.06 89 PRO A C 1
ATOM 653 O O . PRO A 1 89 ? -11.633 22.75 -1.361 1 88.06 89 PRO A O 1
ATOM 656 N N . THR A 1 90 ? -9.523 23.281 -1.979 1 89.12 90 THR A N 1
ATOM 657 C CA . THR A 1 90 ? -9.328 21.922 -2.453 1 89.12 90 THR A CA 1
ATOM 658 C C . THR A 1 90 ? -8.328 21.172 -1.571 1 89.12 90 THR A C 1
ATOM 660 O O . THR A 1 90 ? -8.039 20 -1.799 1 89.12 90 THR A O 1
ATOM 663 N N . ALA A 1 91 ? -7.855 21.859 -0.599 1 95.81 91 ALA A N 1
ATOM 664 C CA . ALA A 1 91 ? -6.875 21.219 0.263 1 95.81 91 ALA A CA 1
ATOM 665 C C . ALA A 1 91 ? -7.508 20.078 1.057 1 95.81 91 ALA A C 1
ATOM 667 O O . ALA A 1 91 ? -8.641 20.203 1.54 1 95.81 91 ALA A O 1
ATOM 668 N N . VAL A 1 92 ? -6.828 19.078 1.187 1 98.19 92 VAL A N 1
ATOM 669 C CA . VAL A 1 92 ? -7.363 17.859 1.797 1 98.19 92 VAL A CA 1
ATOM 670 C C . VAL A 1 92 ? -7.266 17.969 3.318 1 98.19 92 VAL A C 1
ATOM 672 O O . VAL A 1 92 ? -6.242 18.391 3.855 1 98.19 92 VAL A O 1
ATOM 675 N N . PHE A 1 93 ? -8.328 17.641 3.943 1 98.69 93 PHE A N 1
ATOM 676 C CA . PHE A 1 93 ? -8.438 17.5 5.391 1 98.69 93 PHE A CA 1
ATOM 677 C C . PHE A 1 93 ? -9.461 16.438 5.754 1 98.69 93 PHE A C 1
ATOM 679 O O . PHE A 1 93 ? -10.633 16.531 5.383 1 98.69 93 PHE A O 1
ATOM 686 N N . SER A 1 94 ? -9.023 15.406 6.543 1 98.56 94 SER A N 1
ATOM 687 C CA . SER A 1 94 ? -9.922 14.305 6.871 1 98.56 94 SER A CA 1
ATOM 688 C C . SER A 1 94 ? -10.867 14.68 8.008 1 98.56 94 SER A C 1
ATOM 690 O O . SER A 1 94 ? -11.898 14.039 8.195 1 98.56 94 SER A O 1
ATOM 692 N N . GLY A 1 95 ? -10.516 15.742 8.789 1 98.12 95 GLY A N 1
ATOM 693 C CA . GLY A 1 95 ? -11.172 15.977 10.07 1 98.12 95 GLY A CA 1
ATOM 694 C C . GLY A 1 95 ? -10.852 14.922 11.109 1 98.12 95 GLY A C 1
ATOM 695 O O . GLY A 1 95 ? -10.32 13.859 10.781 1 98.12 95 GLY A O 1
ATOM 696 N N . PHE A 1 96 ? -11.125 15.273 12.359 1 98 96 PHE A N 1
ATOM 697 C CA . PHE A 1 96 ? -11.016 14.312 13.453 1 98 96 PHE A CA 1
ATOM 698 C C . PHE A 1 96 ? -12.25 13.422 13.523 1 98 96 PHE A C 1
ATOM 700 O O . PHE A 1 96 ? -12.961 13.414 14.531 1 98 96 PHE A O 1
ATOM 707 N N . ASN A 1 97 ? -12.461 12.609 12.484 1 98.12 97 ASN A N 1
ATOM 708 C CA . ASN A 1 97 ? -13.688 11.836 12.328 1 98.12 97 ASN A CA 1
ATOM 709 C C . ASN A 1 97 ? -13.445 10.352 12.578 1 98.12 97 ASN A C 1
ATOM 711 O O . ASN A 1 97 ? -14.367 9.539 12.453 1 98.12 97 ASN A O 1
ATOM 715 N N . PHE A 1 98 ? -12.219 10.008 13.008 1 98.25 98 PHE A N 1
ATOM 716 C CA . PHE A 1 98 ? -11.859 8.594 12.906 1 98.25 98 PHE A CA 1
ATOM 717 C C . PHE A 1 98 ? -11.258 8.094 14.219 1 98.25 98 PHE A C 1
ATOM 719 O O . PHE A 1 98 ? -10.43 7.184 14.219 1 98.25 98 PHE A O 1
ATOM 726 N N . ASN A 1 99 ? -11.609 8.758 15.25 1 96.62 99 ASN A N 1
ATOM 727 C CA . ASN A 1 99 ? -11.117 8.312 16.547 1 96.62 99 ASN A CA 1
ATOM 728 C C . ASN A 1 99 ? -11.625 6.914 16.891 1 96.62 99 ASN A C 1
ATOM 730 O O . ASN A 1 99 ? -12.789 6.59 16.641 1 96.62 99 ASN A O 1
ATOM 734 N N . THR A 1 100 ? -10.766 6.074 17.391 1 96.38 100 THR A N 1
ATOM 735 C CA . THR A 1 100 ? -11.102 4.75 17.891 1 96.38 100 THR A CA 1
ATOM 736 C C . THR A 1 100 ? -10.156 4.332 19.016 1 96.38 100 THR A C 1
ATOM 738 O O . THR A 1 100 ? -9.07 4.902 19.156 1 96.38 100 THR A O 1
ATOM 741 N N . THR A 1 101 ? -10.555 3.393 19.812 1 95.06 101 THR A N 1
ATOM 742 C CA . THR A 1 101 ? -9.734 2.979 20.938 1 95.06 101 THR A CA 1
ATOM 743 C C . THR A 1 101 ? -9.102 1.611 20.688 1 95.06 101 THR A C 1
ATOM 745 O O . THR A 1 101 ? -8.172 1.212 21.375 1 95.06 101 THR A O 1
ATOM 748 N N . GLU A 1 102 ? -9.703 0.895 19.781 1 93.81 102 GLU A N 1
ATOM 749 C CA . GLU A 1 102 ? -9.164 -0.4 19.391 1 93.81 102 GLU A CA 1
ATOM 750 C C . GLU A 1 102 ? -9.422 -0.675 17.906 1 93.81 102 GLU A C 1
ATOM 752 O O . GLU A 1 102 ? -10.406 -0.195 17.344 1 93.81 102 GLU A O 1
ATOM 757 N N . HIS A 1 103 ? -8.555 -1.485 17.281 1 92.75 103 HIS A N 1
ATOM 758 C CA . HIS A 1 103 ? -8.695 -1.866 15.883 1 92.75 103 HIS A CA 1
ATOM 759 C C . HIS A 1 103 ? -8.812 -0.638 14.984 1 92.75 103 HIS A C 1
ATOM 761 O O . HIS A 1 103 ? -8.461 0.471 15.398 1 92.75 103 HIS A O 1
ATOM 767 N N . GLU A 1 104 ? -9.156 -0.815 13.766 1 96.5 104 GLU A N 1
ATOM 768 C CA . GLU A 1 104 ? -9.328 0.289 12.828 1 96.5 104 GLU A CA 1
ATOM 769 C C . GLU A 1 104 ? -10.664 0.993 13.039 1 96.5 104 GLU A C 1
ATOM 771 O O . GLU A 1 104 ? -11.664 0.353 13.383 1 96.5 104 GLU A O 1
ATOM 776 N N . ALA A 1 105 ? -10.672 2.297 12.82 1 98.06 105 ALA A N 1
ATOM 777 C CA . ALA A 1 105 ? -11.922 3.059 12.828 1 98.06 105 ALA A CA 1
ATOM 778 C C . ALA A 1 105 ? -12.922 2.473 11.836 1 98.06 105 ALA A C 1
ATOM 780 O O . ALA A 1 105 ? -12.531 1.87 10.836 1 98.06 105 ALA A O 1
ATOM 781 N N . PRO A 1 106 ? -14.227 2.654 12.094 1 97.75 106 PRO A N 1
ATOM 782 C CA . PRO A 1 106 ? -15.25 2.035 11.242 1 97.75 106 PRO A CA 1
ATOM 783 C C . PRO A 1 106 ? -15.359 2.695 9.875 1 97.75 106 PRO A C 1
ATOM 785 O O . PRO A 1 106 ? -16 2.152 8.977 1 97.75 106 PRO A O 1
ATOM 788 N N . ASN A 1 107 ? -14.844 3.891 9.742 1 98.44 107 ASN A N 1
ATOM 789 C CA . ASN A 1 107 ? -14.828 4.582 8.461 1 98.44 107 ASN A CA 1
ATOM 790 C C . ASN A 1 107 ? -13.406 4.891 8.008 1 98.44 107 ASN A C 1
ATOM 792 O O . ASN A 1 107 ? -12.477 4.879 8.812 1 98.44 107 ASN A O 1
ATOM 796 N N . VAL A 1 108 ? -13.234 5.113 6.73 1 98.69 108 VAL A N 1
ATOM 797 C CA . VAL A 1 108 ? -11.961 5.5 6.133 1 98.69 108 VAL A CA 1
ATOM 798 C C . VAL A 1 108 ? -12.133 6.801 5.348 1 98.69 108 VAL A C 1
ATOM 800 O O . VAL A 1 108 ? -13.258 7.25 5.117 1 98.69 108 VAL A O 1
ATOM 803 N N . PHE A 1 109 ? -11.102 7.48 5.047 1 98.81 109 PHE A N 1
ATOM 804 C CA . PHE A 1 109 ? -11.07 8.703 4.258 1 98.81 109 PHE A CA 1
ATOM 805 C C . PHE A 1 109 ? -10.445 8.453 2.891 1 98.81 109 PHE A C 1
ATOM 807 O O . PHE A 1 109 ? -9.32 7.945 2.801 1 98.81 109 PHE A O 1
ATOM 814 N N . ARG A 1 110 ? -11.117 8.719 1.812 1 98.69 110 ARG A N 1
ATOM 815 C CA . ARG A 1 110 ? -10.641 8.453 0.457 1 98.69 110 ARG A CA 1
ATOM 816 C C . ARG A 1 110 ? -10.352 9.758 -0.285 1 98.69 110 ARG A C 1
ATOM 818 O O . ARG A 1 110 ? -11.141 10.703 -0.224 1 98.69 110 ARG A O 1
ATOM 825 N N . VAL A 1 111 ? -9.258 9.812 -0.935 1 98.44 111 VAL A N 1
ATOM 826 C CA . VAL A 1 111 ? -8.836 10.945 -1.753 1 98.44 111 VAL A CA 1
ATOM 827 C C . VAL A 1 111 ? -8.461 10.461 -3.152 1 98.44 111 VAL A C 1
ATOM 829 O O . VAL A 1 111 ? -7.703 9.5 -3.303 1 98.44 111 VAL A O 1
ATOM 832 N N . VAL A 1 112 ? -8.969 11.07 -4.172 1 97.75 112 VAL A N 1
ATOM 833 C CA . VAL A 1 112 ? -8.609 10.727 -5.543 1 97.75 112 VAL A CA 1
ATOM 834 C C . VAL A 1 112 ? -7.348 11.484 -5.953 1 97.75 112 VAL A C 1
ATOM 836 O O . VAL A 1 112 ? -7.219 12.68 -5.676 1 97.75 112 VAL A O 1
ATOM 839 N N . VAL A 1 113 ? -6.426 10.789 -6.512 1 97.31 113 VAL A N 1
ATOM 840 C CA . VAL A 1 113 ? -5.211 11.406 -7.035 1 97.31 113 VAL A CA 1
ATOM 841 C C . VAL A 1 113 ? -5.527 12.156 -8.328 1 97.31 113 VAL A C 1
ATOM 843 O O . VAL A 1 113 ? -5.91 11.547 -9.328 1 97.31 113 VAL A O 1
ATOM 846 N N . LYS A 1 114 ? -5.234 13.445 -8.391 1 95.56 114 LYS A N 1
ATOM 847 C CA . LYS A 1 114 ? -5.715 14.273 -9.492 1 95.56 114 LYS A CA 1
ATOM 848 C C . LYS A 1 114 ? -4.574 14.641 -10.445 1 95.56 114 LYS A C 1
ATOM 850 O O . LYS A 1 114 ? -4.816 15.023 -11.594 1 95.56 114 LYS A O 1
ATOM 855 N N . ASP A 1 115 ? -3.381 14.555 -9.953 1 95.75 115 ASP A N 1
ATOM 856 C CA . ASP A 1 115 ? -2.197 14.875 -10.75 1 95.75 115 ASP A CA 1
ATOM 857 C C . ASP A 1 115 ? -0.962 14.156 -10.195 1 95.75 115 ASP A C 1
ATOM 859 O O . ASP A 1 115 ? -1.052 13.414 -9.219 1 95.75 115 ASP A O 1
ATOM 863 N N . LYS A 1 116 ? 0.166 14.383 -10.82 1 94.44 116 LYS A N 1
ATOM 864 C CA . LYS A 1 116 ? 1.371 13.648 -10.445 1 94.44 116 LYS A CA 1
ATOM 865 C C . LYS A 1 116 ? 2.266 14.484 -9.539 1 94.44 116 LYS A C 1
ATOM 867 O O . LYS A 1 116 ? 3.385 14.086 -9.219 1 94.44 116 LYS A O 1
ATOM 872 N N . ASN A 1 117 ? 1.791 15.672 -9.125 1 96.31 117 ASN A N 1
ATOM 873 C CA . ASN A 1 117 ? 2.58 16.469 -8.188 1 96.31 117 ASN A CA 1
ATOM 874 C C . ASN A 1 117 ? 2.654 15.805 -6.816 1 96.31 117 ASN A C 1
ATOM 876 O O . ASN A 1 117 ? 1.722 15.109 -6.406 1 96.31 117 ASN A O 1
ATOM 880 N N . PRO A 1 118 ? 3.742 16.078 -6.141 1 98 118 PRO A N 1
ATOM 881 C CA . PRO A 1 118 ? 3.814 15.516 -4.793 1 98 118 PRO A CA 1
ATOM 882 C C . PRO A 1 118 ? 2.678 15.992 -3.893 1 98 118 PRO A C 1
ATOM 884 O O . PRO A 1 118 ? 2.334 17.172 -3.895 1 98 118 PRO A O 1
ATOM 887 N N . PHE A 1 119 ? 2.051 15.047 -3.242 1 98.38 119 PHE A N 1
ATOM 888 C CA . PHE A 1 119 ? 1.023 15.273 -2.232 1 98.38 119 PHE A CA 1
ATOM 889 C C . PHE A 1 119 ? 1.584 15.039 -0.833 1 98.38 119 PHE A C 1
ATOM 891 O O . PHE A 1 119 ? 1.773 13.898 -0.412 1 98.38 119 PHE A O 1
ATOM 898 N N . TRP A 1 120 ? 1.909 16.156 -0.098 1 98.81 120 TRP A N 1
ATOM 899 C CA . TRP A 1 120 ? 2.445 16.094 1.258 1 98.81 120 TRP A CA 1
ATOM 900 C C . TRP A 1 120 ? 1.323 16.156 2.289 1 98.81 120 TRP A C 1
ATOM 902 O O . TRP A 1 120 ? 0.382 16.938 2.148 1 98.81 120 TRP A O 1
ATOM 912 N N . TYR A 1 121 ? 1.451 15.328 3.334 1 98.88 121 TYR A N 1
ATOM 913 C CA . TYR A 1 121 ? 0.403 15.352 4.348 1 98.88 121 TYR A CA 1
ATOM 914 C C . TYR A 1 121 ? 0.973 15.031 5.727 1 98.88 121 TYR A C 1
ATOM 916 O O . TYR A 1 121 ? 2.082 14.508 5.84 1 98.88 121 TYR A O 1
ATOM 924 N N . TYR A 1 122 ? 0.274 15.406 6.785 1 98.88 122 TYR A N 1
ATOM 925 C CA . TYR A 1 122 ? 0.663 15.188 8.172 1 98.88 122 TYR A CA 1
ATOM 926 C C . TYR A 1 122 ? -0.559 14.938 9.047 1 98.88 122 TYR A C 1
ATOM 928 O O . TYR A 1 122 ? -1.693 15.172 8.625 1 98.88 122 TYR A O 1
ATOM 936 N N . CYS A 1 123 ? -0.378 14.391 10.211 1 98.81 123 CYS A N 1
ATOM 937 C CA . CYS A 1 123 ? -1.406 14.312 11.242 1 98.81 123 CYS A CA 1
ATOM 938 C C . CYS A 1 123 ? -1.407 15.578 12.102 1 98.81 123 CYS A C 1
ATOM 940 O O . CYS A 1 123 ? -0.379 15.945 12.672 1 98.81 123 CYS A O 1
ATOM 942 N N . SER A 1 124 ? -2.557 16.203 12.344 1 98.25 124 SER A N 1
ATOM 943 C CA . SER A 1 124 ? -2.615 17.5 12.992 1 98.25 124 SER A CA 1
ATOM 944 C C . SER A 1 124 ? -2.914 17.375 14.477 1 98.25 124 SER A C 1
ATOM 946 O O . SER A 1 124 ? -3.193 18.359 15.156 1 98.25 124 SER A O 1
ATOM 948 N N . GLN A 1 125 ? -2.902 16.141 14.945 1 97.88 125 GLN A N 1
ATOM 949 C CA . GLN A 1 125 ? -3.109 15.945 16.375 1 97.88 125 GLN A CA 1
ATOM 950 C C . GLN A 1 125 ? -2.002 16.609 17.188 1 97.88 125 GLN A C 1
ATOM 952 O O . GLN A 1 125 ? -0.828 16.266 17.047 1 97.88 125 GLN A O 1
ATOM 957 N N . THR A 1 126 ? -2.383 17.516 18.109 1 97.38 126 THR A N 1
ATOM 958 C CA . THR A 1 126 ? -1.401 18.312 18.844 1 97.38 126 THR A CA 1
ATOM 959 C C . THR A 1 126 ? -1.012 17.609 20.141 1 97.38 126 THR A C 1
ATOM 961 O O . THR A 1 126 ? 0.07 17.859 20.688 1 97.38 126 THR A O 1
ATOM 964 N N . ASN A 1 127 ? -1.97 16.828 20.688 1 96.81 127 ASN A N 1
ATOM 965 C CA . ASN A 1 127 ? -1.587 16.016 21.844 1 96.81 127 ASN A CA 1
ATOM 966 C C . ASN A 1 127 ? -0.496 15.016 21.484 1 96.81 127 ASN A C 1
ATOM 968 O O . ASN A 1 127 ? -0.753 14.047 20.766 1 96.81 127 ASN A O 1
ATOM 972 N N . GLY A 1 128 ? 0.665 15.281 21.844 1 97.06 128 GLY A N 1
ATOM 973 C CA . GLY A 1 128 ? 1.807 14.445 21.5 1 97.06 128 GLY A CA 1
ATOM 974 C C . GLY A 1 128 ? 2.604 14.961 20.328 1 97.06 128 GLY A C 1
ATOM 975 O O . GLY A 1 128 ? 3.5 14.281 19.828 1 97.06 128 GLY A O 1
ATOM 976 N N . ASN A 1 129 ? 2.229 16.094 19.812 1 98.19 129 ASN A N 1
ATOM 977 C CA . ASN A 1 129 ? 2.971 16.75 18.75 1 98.19 129 ASN A CA 1
ATOM 978 C C . ASN A 1 129 ? 3.215 15.812 17.562 1 98.19 129 ASN A C 1
ATOM 980 O O . ASN A 1 129 ? 4.348 15.68 17.109 1 98.19 129 ASN A O 1
ATOM 984 N N . HIS A 1 130 ? 2.17 15.234 16.969 1 98.75 130 HIS A N 1
ATOM 985 C CA . HIS A 1 130 ? 2.299 14.141 16 1 98.75 130 HIS A CA 1
ATOM 986 C C . HIS A 1 130 ? 3.131 14.57 14.805 1 98.75 130 HIS A C 1
ATOM 988 O O . HIS A 1 130 ? 4.023 13.836 14.367 1 98.75 130 HIS A O 1
ATOM 994 N N . CYS A 1 131 ? 2.826 15.766 14.297 1 98.81 131 CYS A N 1
ATOM 995 C CA . CYS A 1 131 ? 3.551 16.234 13.117 1 98.81 131 CYS A CA 1
ATOM 996 C C . CYS A 1 131 ? 5.02 16.484 13.445 1 98.81 131 CYS A C 1
ATOM 998 O O . CYS A 1 131 ? 5.906 16.047 12.711 1 98.81 131 CYS A O 1
ATOM 1000 N N . GLN A 1 132 ? 5.309 17.094 14.562 1 98.88 132 GLN A N 1
ATOM 1001 C CA . GLN A 1 132 ? 6.672 17.438 14.961 1 98.88 132 GLN A CA 1
ATOM 1002 C C . GLN A 1 132 ? 7.48 16.188 15.281 1 98.88 132 GLN A C 1
ATOM 1004 O O . GLN A 1 132 ? 8.711 16.203 15.211 1 98.88 132 GLN A O 1
ATOM 1009 N N . LYS A 1 133 ? 6.715 15.164 15.602 1 98.62 133 LYS A N 1
ATOM 1010 C CA . LYS A 1 133 ? 7.387 13.906 15.914 1 98.62 133 LYS A CA 1
ATOM 1011 C C . LYS A 1 133 ? 7.48 13.008 14.688 1 98.62 133 LYS A C 1
ATOM 1013 O O . LYS A 1 133 ? 7.832 11.828 14.797 1 98.62 133 LYS A O 1
ATOM 1018 N N . GLY A 1 134 ? 7.082 13.477 13.5 1 98.69 134 GLY A N 1
ATOM 1019 C CA . GLY A 1 134 ? 7.418 12.812 12.25 1 98.69 134 GLY A CA 1
ATOM 1020 C C . GLY A 1 134 ? 6.242 12.086 11.633 1 98.69 134 GLY A C 1
ATOM 1021 O O . GLY A 1 134 ? 6.414 11.281 10.711 1 98.69 134 GLY A O 1
ATOM 1022 N N . MET A 1 135 ? 5.062 12.266 12.18 1 98.69 135 MET A N 1
ATOM 1023 C CA . MET A 1 135 ? 3.906 11.586 11.594 1 98.69 135 MET A CA 1
ATOM 1024 C C . MET A 1 135 ? 3.426 12.312 10.344 1 98.69 135 MET A C 1
ATOM 1026 O O . MET A 1 135 ? 2.48 13.102 10.406 1 98.69 135 MET A O 1
ATOM 1030 N N . SER A 1 136 ? 4.062 12.07 9.273 1 98.81 136 SER A N 1
ATOM 1031 C CA . SER A 1 136 ? 3.822 12.664 7.969 1 98.81 136 SER A CA 1
ATOM 1032 C C . SER A 1 136 ? 4.086 11.672 6.844 1 98.81 136 SER A C 1
ATOM 1034 O O . SER A 1 136 ? 4.676 10.609 7.074 1 98.81 136 SER A O 1
ATOM 1036 N N . GLY A 1 137 ? 3.604 12 5.676 1 98.75 137 GLY A N 1
ATOM 1037 C CA . GLY A 1 137 ? 3.814 11.18 4.492 1 98.75 137 GLY A CA 1
ATOM 1038 C C . GLY A 1 137 ? 3.77 11.977 3.201 1 98.75 137 GLY A C 1
ATOM 1039 O O . GLY A 1 137 ? 3.557 13.195 3.223 1 98.75 137 GLY A O 1
ATOM 1040 N N . VAL A 1 138 ? 4.02 11.242 2.133 1 98.75 138 VAL A N 1
ATOM 1041 C CA . VAL A 1 138 ? 4.008 11.883 0.82 1 98.75 138 VAL A CA 1
ATOM 1042 C C . VAL A 1 138 ? 3.557 10.875 -0.237 1 98.75 138 VAL A C 1
ATOM 1044 O O . VAL A 1 138 ? 3.854 9.68 -0.137 1 98.75 138 VAL A O 1
ATOM 1047 N N . VAL A 1 139 ? 2.785 11.32 -1.135 1 97.88 139 VAL A N 1
ATOM 1048 C CA . VAL A 1 139 ? 2.459 10.602 -2.365 1 97.88 139 VAL A CA 1
ATOM 1049 C C . VAL A 1 139 ? 3.191 11.242 -3.543 1 97.88 139 VAL A C 1
ATOM 1051 O O . VAL A 1 139 ? 3.189 12.469 -3.691 1 97.88 139 VAL A O 1
ATOM 1054 N N . ASN A 1 140 ? 3.928 10.43 -4.344 1 96.69 140 ASN A N 1
ATOM 1055 C CA . ASN A 1 140 ? 4.613 10.82 -5.57 1 96.69 140 ASN A CA 1
ATOM 1056 C C . ASN A 1 140 ? 5.734 11.812 -5.293 1 96.69 140 ASN A C 1
ATOM 1058 O O . ASN A 1 140 ? 5.848 12.836 -5.969 1 96.69 140 ASN A O 1
ATOM 1062 N N . GLN A 1 141 ? 6.559 11.445 -4.328 1 96.56 141 GLN A N 1
ATOM 1063 C CA . GLN A 1 141 ? 7.789 12.203 -4.098 1 96.56 141 GLN A CA 1
ATOM 1064 C C . GLN A 1 141 ? 8.672 12.211 -5.344 1 96.56 141 GLN A C 1
ATOM 1066 O O . GLN A 1 141 ? 8.797 11.195 -6.027 1 96.56 141 GLN A O 1
ATOM 1071 N N . ASN A 1 142 ? 9.203 13.367 -5.664 1 93.38 142 ASN A N 1
ATOM 1072 C CA . ASN A 1 142 ? 10.281 13.367 -6.645 1 93.38 142 ASN A CA 1
ATOM 1073 C C . ASN A 1 142 ? 11.57 12.797 -6.062 1 93.38 142 ASN A C 1
ATOM 1075 O O . ASN A 1 142 ? 12.25 13.461 -5.277 1 93.38 142 ASN A O 1
ATOM 1079 N N . PHE A 1 143 ? 11.961 11.656 -6.48 1 89.44 143 PHE A N 1
ATOM 1080 C CA . PHE A 1 143 ? 13.055 10.93 -5.848 1 89.44 143 PHE A CA 1
ATOM 1081 C C . PHE A 1 143 ? 14.398 11.453 -6.324 1 89.44 143 PHE A C 1
ATOM 1083 O O . PHE A 1 143 ? 15.445 11.109 -5.762 1 89.44 143 PHE A O 1
ATOM 1090 N N . ASP A 1 144 ? 14.398 12.289 -7.32 1 88.88 144 ASP A N 1
ATOM 1091 C CA . ASP A 1 144 ? 15.633 12.859 -7.844 1 88.88 144 ASP A CA 1
ATOM 1092 C C . ASP A 1 144 ? 15.891 14.25 -7.27 1 88.88 144 ASP A C 1
ATOM 1094 O O . ASP A 1 144 ? 16.875 14.906 -7.625 1 88.88 144 ASP A O 1
ATOM 1098 N N . GLY A 1 145 ? 15.039 14.734 -6.445 1 91.5 145 GLY A N 1
ATOM 1099 C CA . GLY A 1 145 ? 15.156 16.062 -5.883 1 91.5 145 GLY A CA 1
ATOM 1100 C C . GLY A 1 145 ? 15.516 16.062 -4.41 1 91.5 145 GLY A C 1
ATOM 1101 O O . GLY A 1 145 ? 15.711 15.008 -3.814 1 91.5 145 GLY A O 1
ATOM 1102 N N . ASP A 1 146 ? 15.602 17.266 -3.873 1 95.19 146 ASP A N 1
ATOM 1103 C CA . ASP A 1 146 ? 16.031 17.438 -2.484 1 95.19 146 ASP A CA 1
ATOM 1104 C C . ASP A 1 146 ? 14.82 17.484 -1.546 1 95.19 146 ASP A C 1
ATOM 1106 O O . ASP A 1 146 ? 14.977 17.469 -0.324 1 95.19 146 ASP A O 1
ATOM 1110 N N . LYS A 1 147 ? 13.664 17.531 -2.141 1 97.62 147 LYS A N 1
ATOM 1111 C CA . LYS A 1 147 ? 12.461 17.547 -1.311 1 97.62 147 LYS A CA 1
ATOM 1112 C C . LYS A 1 147 ? 12.031 16.125 -0.939 1 97.62 147 LYS A C 1
ATOM 1114 O O . LYS A 1 147 ? 11.156 15.555 -1.583 1 97.62 147 LYS A O 1
ATOM 1119 N N . THR A 1 148 ? 12.641 15.625 0.14 1 96.75 148 THR A N 1
ATOM 1120 C CA . THR A 1 148 ? 12.414 14.258 0.583 1 96.75 148 THR A CA 1
ATOM 1121 C C . THR A 1 148 ? 11.531 14.234 1.83 1 96.75 148 THR A C 1
ATOM 1123 O O . THR A 1 148 ? 11.43 15.234 2.543 1 96.75 148 THR A O 1
ATOM 1126 N N . LEU A 1 149 ? 10.953 13.125 2.041 1 98 149 LEU A N 1
ATOM 1127 C CA . LEU A 1 149 ? 10.156 12.961 3.254 1 98 149 LEU A CA 1
ATOM 1128 C C . LEU A 1 149 ? 11.023 13.133 4.5 1 98 149 LEU A C 1
ATOM 1130 O O . LEU A 1 149 ? 10.578 13.711 5.492 1 98 149 LEU A O 1
ATOM 1134 N N . ALA A 1 150 ? 12.219 12.617 4.418 1 96.56 150 ALA A N 1
ATOM 1135 C CA . ALA A 1 150 ? 13.141 12.781 5.539 1 96.56 150 ALA A CA 1
ATOM 1136 C C . ALA A 1 150 ? 13.352 14.258 5.855 1 96.56 150 ALA A C 1
ATOM 1138 O O . ALA A 1 150 ? 13.312 14.664 7.02 1 96.56 150 ALA A O 1
ATOM 1139 N N . ARG A 1 151 ? 13.602 15.016 4.852 1 97.88 151 ARG A N 1
ATOM 1140 C CA . ARG A 1 151 ? 13.805 16.453 5.039 1 97.88 151 ARG A CA 1
ATOM 1141 C C . ARG A 1 151 ? 12.531 17.125 5.551 1 97.88 151 ARG A C 1
ATOM 1143 O O . ARG A 1 151 ? 12.594 18.016 6.395 1 97.88 151 ARG A O 1
ATOM 1150 N N . TYR A 1 152 ? 11.422 16.766 5.023 1 98.62 152 TYR A N 1
ATOM 1151 C CA . TYR A 1 152 ? 10.141 17.266 5.512 1 98.62 152 TYR A CA 1
ATOM 1152 C C . TYR A 1 152 ? 10.023 17.078 7.02 1 98.62 152 TYR A C 1
ATOM 1154 O O . TYR A 1 152 ? 9.672 18.016 7.746 1 98.62 152 TYR A O 1
ATOM 1162 N N . LYS A 1 153 ? 10.281 15.875 7.488 1 98.62 153 LYS A N 1
ATOM 1163 C CA . LYS A 1 153 ? 10.172 15.539 8.906 1 98.62 153 LYS A CA 1
ATOM 1164 C C . LYS A 1 153 ? 11.164 16.344 9.742 1 98.62 153 LYS A C 1
ATOM 1166 O O . LYS A 1 153 ? 10.844 16.781 10.844 1 98.62 153 LYS A O 1
ATOM 1171 N N . GLN A 1 154 ? 12.336 16.547 9.18 1 98.44 154 GLN A N 1
ATOM 1172 C CA . GLN A 1 154 ? 13.32 17.391 9.867 1 98.44 154 GLN A CA 1
ATOM 1173 C C . GLN A 1 154 ? 12.812 18.812 10.023 1 98.44 154 GLN A C 1
ATOM 1175 O O . GLN A 1 154 ? 12.938 19.406 11.102 1 98.44 154 GLN A O 1
ATOM 1180 N N . MET A 1 155 ? 12.25 19.312 9.016 1 98.62 155 MET A N 1
ATOM 1181 C CA . MET A 1 155 ? 11.758 20.688 9.031 1 98.62 155 MET A CA 1
ATOM 1182 C C . MET A 1 155 ? 10.539 20.812 9.938 1 98.62 155 MET A C 1
ATOM 1184 O O . MET A 1 155 ? 10.273 21.891 10.477 1 98.62 155 MET A O 1
ATOM 1188 N N . ALA A 1 156 ? 9.844 19.781 10.195 1 98.75 156 ALA A N 1
ATOM 1189 C CA . ALA A 1 156 ? 8.617 19.797 10.992 1 98.75 156 ALA A CA 1
ATOM 1190 C C . ALA A 1 156 ? 8.93 19.969 12.477 1 98.75 156 ALA A C 1
ATOM 1192 O O . ALA A 1 156 ? 8.102 20.453 13.242 1 98.75 156 ALA A O 1
ATOM 1193 N N . VAL A 1 157 ? 10.094 19.547 12.953 1 98.38 157 VAL A N 1
ATOM 1194 C CA . VAL A 1 157 ? 10.445 19.406 14.359 1 98.38 157 VAL A CA 1
ATOM 1195 C C . VAL A 1 157 ? 10.242 20.734 15.078 1 98.38 157 VAL A C 1
ATOM 1197 O O . VAL A 1 157 ? 9.703 20.781 16.188 1 98.38 157 VAL A O 1
ATOM 1200 N N . ASN A 1 158 ? 10.484 21.859 14.562 1 94.56 158 ASN A N 1
ATOM 1201 C CA . ASN A 1 158 ? 10.422 23.125 15.297 1 94.56 158 ASN A CA 1
ATOM 1202 C C . ASN A 1 158 ? 9.25 23.984 14.836 1 94.56 158 ASN A C 1
ATOM 1204 O O . ASN A 1 158 ? 9.227 25.188 15.086 1 94.56 158 ASN A O 1
ATOM 1208 N N . THR A 1 159 ? 8.297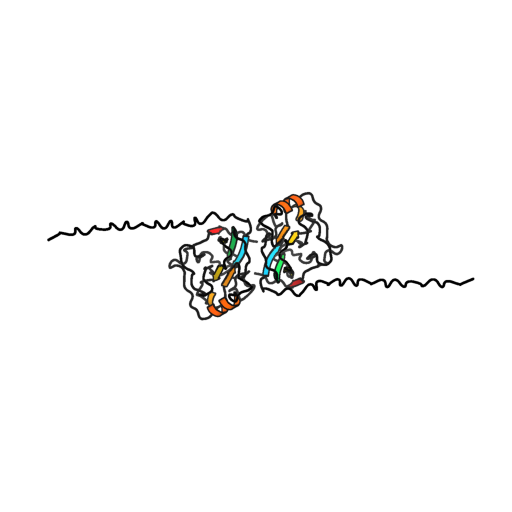 23.328 14.273 1 98.25 159 THR A N 1
ATOM 1209 C CA . THR A 1 159 ? 7.098 24.047 13.852 1 98.25 159 THR A CA 1
ATOM 1210 C C . THR A 1 159 ? 5.988 23.906 14.891 1 98.25 159 THR A C 1
ATOM 1212 O O . THR A 1 159 ? 6.18 23.266 15.93 1 98.25 159 THR A O 1
ATOM 1215 N N . VAL A 1 160 ? 4.969 24.672 14.633 1 97.31 160 VAL A N 1
ATOM 1216 C CA . VAL A 1 160 ? 3.74 24.547 15.414 1 97.31 160 VAL A CA 1
ATOM 1217 C C . VAL A 1 160 ? 2.594 24.109 14.508 1 97.31 160 VAL A C 1
ATOM 1219 O O . VAL A 1 160 ? 2.398 24.656 13.43 1 97.31 160 VAL A O 1
ATOM 1222 N N . THR A 1 161 ? 1.871 23.094 14.977 1 98.12 161 THR A N 1
ATOM 1223 C CA . THR A 1 161 ? 0.77 22.562 14.172 1 98.12 161 THR A CA 1
ATOM 1224 C C . THR A 1 161 ? -0.366 23.578 14.086 1 98.12 161 THR A C 1
ATOM 1226 O O . THR A 1 161 ? -0.807 24.125 15.102 1 98.12 161 THR A O 1
ATOM 1229 N N . LYS A 1 162 ? -0.76 23.812 12.875 1 95.62 162 LYS A N 1
ATOM 1230 C CA . LYS A 1 162 ? -1.962 24.609 12.617 1 95.62 162 LYS A CA 1
ATOM 1231 C C . LYS A 1 162 ? -3.109 23.719 12.141 1 95.62 162 LYS A C 1
ATOM 1233 O O . LYS A 1 162 ? -2.898 22.781 11.359 1 95.62 162 LYS A O 1
ATOM 1238 N N . GLN A 1 163 ? -4.312 24.125 12.617 1 95.44 163 GLN A N 1
ATOM 1239 C CA . GLN A 1 163 ? -5.484 23.359 12.195 1 95.44 163 GLN A CA 1
ATOM 1240 C C . GLN A 1 163 ? -6.113 23.969 10.945 1 95.44 163 GLN A C 1
ATOM 1242 O O . GLN A 1 163 ? -6.109 25.188 10.773 1 95.44 163 GLN A O 1
ATOM 1247 N N . PRO A 1 164 ? -6.68 23.109 10.133 1 92.25 164 PRO A N 1
ATOM 1248 C CA . PRO A 1 164 ? -7.266 23.625 8.883 1 92.25 164 PRO A CA 1
ATOM 1249 C C . PRO A 1 164 ? -8.594 24.344 9.102 1 92.25 164 PRO A C 1
ATOM 1251 O O . PRO A 1 164 ? -9.023 25.125 8.25 1 92.25 164 PRO A O 1
ATOM 1254 N N . SER A 1 165 ? -9.258 23.984 10.156 1 88.44 165 SER A N 1
ATOM 1255 C CA . SER A 1 165 ? -10.586 24.516 10.414 1 88.44 165 SER A CA 1
ATOM 1256 C C . SER A 1 165 ? -10.836 24.688 11.914 1 88.44 165 SER A C 1
ATOM 1258 O O . SER A 1 165 ? -10.25 23.969 12.719 1 88.44 165 SER A O 1
ATOM 1260 N N . GLU A 1 166 ? -11.742 25.625 12.141 1 90.62 166 GLU A N 1
ATOM 1261 C CA . GLU A 1 166 ? -12.18 25.766 13.523 1 90.62 166 GLU A CA 1
ATOM 1262 C C . GLU A 1 166 ? -13.023 24.578 13.961 1 90.62 166 GLU A C 1
ATOM 1264 O O . GLU A 1 166 ? -13.023 24.203 15.133 1 90.62 166 GLU A O 1
ATOM 1269 N N . ASN A 1 167 ? -13.758 24.078 12.992 1 94.94 167 ASN A N 1
ATOM 1270 C CA . ASN A 1 167 ? -14.492 22.844 13.234 1 94.94 167 ASN A CA 1
ATOM 1271 C C . ASN A 1 167 ? -13.609 21.625 13.008 1 94.94 167 ASN A C 1
ATOM 1273 O O . ASN A 1 167 ? -13.281 21.281 11.867 1 94.94 167 ASN A O 1
ATOM 1277 N N . PRO A 1 168 ? -13.25 20.953 14.102 1 94.62 168 PRO A N 1
ATOM 1278 C CA . PRO A 1 168 ? -12.305 19.844 13.969 1 94.62 168 PRO A CA 1
ATOM 1279 C C . PRO A 1 168 ? -12.867 18.688 13.133 1 94.62 168 PRO A C 1
ATOM 1281 O O . PRO A 1 168 ? -12.109 17.828 12.68 1 94.62 168 PRO A O 1
ATOM 1284 N N . LEU A 1 169 ? -14.156 18.625 12.898 1 95.94 169 LEU A N 1
ATOM 1285 C CA . LEU A 1 169 ? -14.766 17.484 12.219 1 95.94 169 LEU A CA 1
ATOM 1286 C C . LEU A 1 169 ? -14.969 17.797 10.734 1 95.94 169 LEU A C 1
ATOM 1288 O O . LEU A 1 169 ? -15.281 16.891 9.945 1 95.94 169 LEU A O 1
ATOM 1292 N N . LYS A 1 170 ? -14.844 19.047 10.375 1 95.56 170 LYS A N 1
ATOM 1293 C CA . LYS A 1 170 ? -15.086 19.422 8.984 1 95.56 170 LYS A CA 1
ATOM 1294 C C . LYS A 1 170 ? -14.023 18.828 8.062 1 95.56 170 LYS A C 1
ATOM 1296 O O . LYS A 1 170 ? -12.852 19.219 8.133 1 95.56 170 LYS A O 1
ATOM 1301 N N . SER A 1 171 ? -14.453 17.906 7.285 1 96.75 171 SER A N 1
ATOM 1302 C CA . SER A 1 171 ? -13.547 17.297 6.309 1 96.75 171 SER A CA 1
ATOM 1303 C C . SER A 1 171 ? -13.648 18 4.957 1 96.75 171 SER A C 1
ATOM 1305 O O . SER A 1 171 ? -14.648 18.672 4.672 1 96.75 171 SER A O 1
ATOM 1307 N N . GLN A 1 172 ? -12.625 17.891 4.129 1 97.19 172 GLN A N 1
ATOM 1308 C CA . GLN A 1 172 ? -12.547 18.516 2.818 1 97.19 172 GLN A CA 1
ATOM 1309 C C . GLN A 1 172 ? -11.641 17.734 1.876 1 97.19 172 GLN A C 1
ATOM 1311 O O . GLN A 1 172 ? -10.672 17.109 2.316 1 97.19 172 GLN A O 1
ATOM 1316 N N . GLY A 1 173 ? -12.008 17.734 0.59 1 96.88 173 GLY A N 1
ATOM 1317 C CA . GLY A 1 173 ? -11.117 17.234 -0.441 1 96.88 173 GLY A CA 1
ATOM 1318 C C . GLY A 1 173 ? -11.133 15.719 -0.557 1 96.88 173 GLY A C 1
ATOM 1319 O O . GLY A 1 173 ? -10.289 15.141 -1.242 1 96.88 173 GLY A O 1
ATOM 1320 N N . GLY A 1 174 ? -12.031 15.062 0.132 1 97.75 174 GLY A N 1
ATOM 1321 C CA . GLY A 1 174 ? -12.172 13.617 0.101 1 97.75 174 GLY A CA 1
ATOM 1322 C C . GLY A 1 174 ? -13.547 13.141 0.524 1 97.75 174 GLY A C 1
ATOM 1323 O O . GLY A 1 174 ? -14.477 13.945 0.656 1 97.75 174 GLY A O 1
ATOM 1324 N N . LEU A 1 175 ? -13.656 11.828 0.667 1 98.12 175 LEU A N 1
ATOM 1325 C CA . LEU A 1 175 ? -14.906 11.195 1.059 1 98.12 175 LEU A CA 1
ATOM 1326 C C . LEU A 1 175 ? -14.711 10.289 2.264 1 98.12 175 LEU A C 1
ATOM 1328 O O . LEU A 1 175 ? -13.711 9.57 2.346 1 98.12 175 LEU A O 1
ATOM 1332 N N . ILE A 1 176 ? -15.625 10.375 3.184 1 98.56 176 ILE A N 1
ATOM 1333 C CA . ILE A 1 176 ? -15.68 9.43 4.293 1 98.56 176 ILE A CA 1
ATOM 1334 C C . ILE A 1 176 ? -16.625 8.273 3.939 1 98.56 176 ILE A C 1
ATOM 1336 O O . ILE A 1 176 ? -17.797 8.492 3.662 1 98.56 176 ILE A O 1
ATOM 1340 N N . VAL A 1 177 ? -16.125 7.047 3.885 1 98.44 177 VAL A N 1
ATOM 1341 C CA . VAL A 1 177 ? -16.906 5.871 3.52 1 98.44 177 VAL A CA 1
ATOM 1342 C C . VAL A 1 177 ? -16.656 4.75 4.523 1 98.44 177 VAL A C 1
ATOM 1344 O O . VAL A 1 177 ? -15.68 4.789 5.277 1 98.44 177 VAL A O 1
ATOM 1347 N N . PRO A 1 178 ? -17.5 3.758 4.613 1 98.19 178 PRO A N 1
ATOM 1348 C CA . PRO A 1 178 ? -17.266 2.656 5.551 1 98.19 178 PRO A CA 1
ATOM 1349 C C . PRO A 1 178 ? -15.969 1.912 5.289 1 98.19 178 PRO A C 1
ATOM 1351 O O . PRO A 1 178 ? -15.578 1.721 4.133 1 98.19 178 PRO A O 1
ATOM 1354 N N . ASN A 1 179 ? -15.352 1.472 6.324 1 97.62 179 ASN A N 1
ATOM 1355 C CA . ASN A 1 179 ? -14.125 0.687 6.289 1 97.62 179 ASN A CA 1
ATOM 1356 C C . ASN A 1 179 ? -14.398 -0.77 5.926 1 97.62 179 ASN A C 1
ATOM 1358 O O . ASN A 1 179 ? -15.391 -1.349 6.379 1 97.62 179 ASN A O 1
ATOM 1362 N N . VAL A 1 180 ? -13.562 -1.34 5.102 1 93.12 180 VAL A N 1
ATOM 1363 C CA . VAL A 1 180 ? -13.531 -2.781 4.875 1 93.12 180 VAL A CA 1
ATOM 1364 C C . VAL A 1 180 ? -12.234 -3.363 5.43 1 93.12 180 VAL A C 1
ATOM 1366 O O . VAL A 1 180 ? -11.172 -3.203 4.824 1 93.12 180 VAL A O 1
ATOM 1369 N N . PRO A 1 181 ? -12.328 -4.062 6.516 1 88.31 181 PRO A N 1
ATOM 1370 C CA . PRO A 1 181 ? -11.117 -4.598 7.141 1 88.31 181 PRO A CA 1
ATOM 1371 C C . PRO A 1 181 ? -10.406 -5.629 6.266 1 88.31 181 PRO A C 1
ATOM 1373 O O . PRO A 1 181 ? -11.047 -6.301 5.453 1 88.31 181 PRO A O 1
ATOM 1376 N N . LEU A 1 182 ? -9.141 -5.848 6.504 1 89 182 LEU A N 1
ATOM 1377 C CA . LEU A 1 182 ? -8.297 -6.746 5.727 1 89 182 LEU A CA 1
ATOM 1378 C C . LEU A 1 182 ? -8.695 -8.203 5.945 1 89 182 LEU A C 1
ATOM 1380 O O . LEU A 1 182 ? -9.172 -8.562 7.027 1 89 182 LEU A O 1
ATOM 1384 N N . MET B 1 1 ? 61.688 -30.859 -61.906 1 34.84 1 MET B N 1
ATOM 1385 C CA . MET B 1 1 ? 60.406 -31.109 -61.219 1 34.84 1 MET B CA 1
ATOM 1386 C C . MET B 1 1 ? 60.281 -30.25 -59.969 1 34.84 1 MET B C 1
ATOM 1388 O O . MET B 1 1 ? 61.062 -30.438 -59.031 1 34.84 1 MET B O 1
ATOM 1392 N N . LEU B 1 2 ? 60 -28.938 -60.156 1 38.62 2 LEU B N 1
ATOM 1393 C CA . LEU B 1 2 ? 59.938 -27.828 -59.219 1 38.62 2 LEU B CA 1
ATOM 1394 C C . LEU B 1 2 ? 58.844 -28.031 -58.188 1 38.62 2 LEU B C 1
ATOM 1396 O O . LEU B 1 2 ? 57.688 -28.266 -58.562 1 38.62 2 LEU B O 1
ATOM 1400 N N . SER B 1 3 ? 59.125 -28.562 -57 1 37 3 SER B N 1
ATOM 1401 C CA . SER B 1 3 ? 58.281 -28.875 -55.844 1 37 3 SER B CA 1
ATOM 1402 C C . SER B 1 3 ? 57.688 -27.609 -55.25 1 37 3 SER B C 1
ATOM 1404 O O . SER B 1 3 ? 58.438 -26.703 -54.875 1 37 3 SER B O 1
ATOM 1406 N N . PHE B 1 4 ? 56.594 -27.078 -55.844 1 43.28 4 PHE B N 1
ATOM 1407 C CA . PHE B 1 4 ? 55.875 -25.922 -55.312 1 43.28 4 PHE B CA 1
ATOM 1408 C C . PHE B 1 4 ? 55.344 -26.219 -53.938 1 43.28 4 PHE B C 1
ATOM 1410 O O . PHE B 1 4 ? 54.625 -27.203 -53.75 1 43.28 4 PHE B O 1
ATOM 1417 N N . SER B 1 5 ? 56.031 -25.812 -52.875 1 45.06 5 SER B N 1
ATOM 1418 C CA . SER B 1 5 ? 55.625 -25.938 -51.469 1 45.06 5 SER B CA 1
ATOM 1419 C C . SER B 1 5 ? 54.344 -25.125 -51.219 1 45.06 5 SER B C 1
ATOM 1421 O O . SER B 1 5 ? 54.25 -23.953 -51.594 1 45.06 5 SER B O 1
ATOM 1423 N N . PRO B 1 6 ? 53.188 -25.828 -51.125 1 48.09 6 PRO B N 1
ATOM 1424 C CA . PRO B 1 6 ? 51.938 -25.125 -50.844 1 48.09 6 PRO B CA 1
ATOM 1425 C C . PRO B 1 6 ? 52 -24.281 -49.562 1 48.09 6 PRO B C 1
ATOM 1427 O O . PRO B 1 6 ? 52.656 -24.672 -48.594 1 48.09 6 PRO B O 1
ATOM 1430 N N . SER B 1 7 ? 52.125 -22.938 -49.75 1 48.28 7 SER B N 1
ATOM 1431 C CA . SER B 1 7 ? 52.062 -21.984 -48.656 1 48.28 7 SER B CA 1
ATOM 1432 C C . SER B 1 7 ? 50.781 -22.109 -47.875 1 48.28 7 SER B C 1
ATOM 1434 O O . SER B 1 7 ? 49.688 -22.094 -48.438 1 48.28 7 SER B O 1
ATOM 1436 N N . THR B 1 8 ? 50.781 -22.891 -46.781 1 46.5 8 THR B N 1
ATOM 1437 C CA . THR B 1 8 ? 49.656 -23.047 -45.844 1 46.5 8 THR B CA 1
ATOM 1438 C C . THR B 1 8 ? 49.188 -21.703 -45.312 1 46.5 8 THR B C 1
ATOM 1440 O O . THR B 1 8 ? 49.969 -20.953 -44.719 1 46.5 8 THR B O 1
ATOM 1443 N N . ILE B 1 9 ? 48.219 -21.078 -45.969 1 43.91 9 ILE B N 1
ATOM 1444 C CA . ILE B 1 9 ? 47.594 -19.859 -45.438 1 43.91 9 ILE B CA 1
ATOM 1445 C C . ILE B 1 9 ? 46.969 -20.141 -44.094 1 43.91 9 ILE B C 1
ATOM 1447 O O . ILE B 1 9 ? 46.156 -21.031 -43.938 1 43.91 9 ILE B O 1
ATOM 1451 N N . LEU B 1 10 ? 47.719 -19.844 -43 1 43.81 10 LEU B N 1
ATOM 1452 C CA . LEU B 1 10 ? 47.188 -19.891 -41.656 1 43.81 10 LEU B CA 1
ATOM 1453 C C . LEU B 1 10 ? 46.062 -18.891 -41.469 1 43.81 10 LEU B C 1
ATOM 1455 O O . LEU B 1 10 ? 46.25 -17.688 -41.625 1 43.81 10 LEU B O 1
ATOM 1459 N N . LEU B 1 11 ? 44.875 -19.281 -41.844 1 40.75 11 LEU B N 1
ATOM 1460 C CA . LEU B 1 11 ? 43.75 -18.422 -41.531 1 40.75 11 LEU B CA 1
ATOM 1461 C C . LEU B 1 11 ? 43.656 -18.172 -40.031 1 40.75 11 LEU B C 1
ATOM 1463 O O . LEU B 1 11 ? 43.531 -19.109 -39.25 1 40.75 11 LEU B O 1
ATOM 1467 N N . ALA B 1 12 ? 44.156 -17.016 -39.562 1 42.62 12 ALA B N 1
ATOM 1468 C CA . ALA B 1 12 ? 43.938 -16.562 -38.188 1 42.62 12 ALA B CA 1
ATOM 1469 C C . ALA B 1 12 ? 42.469 -16.453 -37.875 1 42.62 12 ALA B C 1
ATOM 1471 O O . ALA B 1 12 ? 41.719 -15.703 -38.531 1 42.62 12 ALA B O 1
ATOM 1472 N N . ALA B 1 13 ? 41.906 -17.562 -37.438 1 41.72 13 ALA B N 1
ATOM 1473 C CA . ALA B 1 13 ? 40.531 -17.422 -36.875 1 41.72 13 ALA B CA 1
ATOM 1474 C C . ALA B 1 13 ? 40.469 -16.297 -35.875 1 41.72 13 ALA B C 1
ATOM 1476 O O . ALA B 1 13 ? 41.219 -16.297 -34.875 1 41.72 13 ALA B O 1
ATOM 1477 N N . THR B 1 14 ? 40.156 -15.07 -36.312 1 46.66 14 THR B N 1
ATOM 1478 C CA . THR B 1 14 ? 39.844 -14.023 -35.375 1 46.66 14 THR B CA 1
ATOM 1479 C C . THR B 1 14 ? 38.719 -14.477 -34.406 1 46.66 14 THR B C 1
ATOM 1481 O O . THR B 1 14 ? 37.625 -14.82 -34.844 1 46.66 14 THR B O 1
ATOM 1484 N N . SER B 1 15 ? 39.094 -15.156 -33.375 1 41.22 15 SER B N 1
ATOM 1485 C CA . SER B 1 15 ? 38.125 -15.383 -32.281 1 41.22 15 SER B CA 1
ATOM 1486 C C . SER B 1 15 ? 37.438 -14.086 -31.891 1 41.22 15 SER B C 1
ATOM 1488 O O . SER B 1 15 ? 38.125 -13.109 -31.531 1 41.22 15 SER B O 1
ATOM 1490 N N . LEU B 1 16 ? 36.406 -13.773 -32.562 1 40.53 16 LEU B N 1
ATOM 1491 C CA . LEU B 1 16 ? 35.562 -12.719 -32 1 40.53 16 LEU B CA 1
ATOM 1492 C C . LEU B 1 16 ? 35.188 -13.023 -30.562 1 40.53 16 LEU B C 1
ATOM 1494 O O . LEU B 1 16 ? 34.531 -14.031 -30.281 1 40.53 16 LEU B O 1
ATOM 1498 N N . LEU B 1 17 ? 36.062 -12.641 -29.656 1 41.03 17 LEU B N 1
ATOM 1499 C CA . LEU B 1 17 ? 35.656 -12.602 -28.25 1 41.03 17 LEU B CA 1
ATOM 1500 C C . LEU B 1 17 ? 34.375 -11.789 -28.078 1 41.03 17 LEU B C 1
ATOM 1502 O O . LEU B 1 17 ? 34.375 -10.586 -28.312 1 41.03 17 LEU B O 1
ATOM 1506 N N . SER B 1 18 ? 33.312 -12.445 -28.359 1 38.78 18 SER B N 1
ATOM 1507 C CA . SER B 1 18 ? 32.094 -11.781 -27.922 1 38.78 18 SER B CA 1
ATOM 1508 C C . SER B 1 18 ? 32.156 -11.359 -26.469 1 38.78 18 SER B C 1
ATOM 1510 O O . SER B 1 18 ? 32.406 -12.188 -25.594 1 38.78 18 SER B O 1
ATOM 1512 N N . LEU B 1 19 ? 32.625 -10.133 -26.188 1 38.53 19 LEU B N 1
ATOM 1513 C CA . LEU B 1 19 ? 32.406 -9.531 -24.875 1 38.53 19 LEU B CA 1
ATOM 1514 C C . LEU B 1 19 ? 30.938 -9.633 -24.469 1 38.53 19 LEU B C 1
ATOM 1516 O O . LEU B 1 19 ? 30.078 -8.953 -25.031 1 38.53 19 LEU B O 1
ATOM 1520 N N . SER B 1 20 ? 30.516 -10.742 -24.141 1 37 20 SER B N 1
ATOM 1521 C CA . SER B 1 20 ? 29.25 -10.75 -23.391 1 37 20 SER B CA 1
ATOM 1522 C C . SER B 1 20 ? 29.297 -9.773 -22.219 1 37 20 SER B C 1
ATOM 1524 O O . SER B 1 20 ? 30.078 -9.945 -21.297 1 37 20 SER B O 1
ATOM 1526 N N . SER B 1 21 ? 29.125 -8.523 -22.516 1 35.56 21 SER B N 1
ATOM 1527 C CA . SER B 1 21 ? 28.906 -7.648 -21.359 1 35.56 21 SER B CA 1
ATOM 1528 C C . SER B 1 21 ? 27.859 -8.242 -20.422 1 35.56 21 SER B C 1
ATOM 1530 O O . SER B 1 21 ? 26.688 -8.383 -20.781 1 35.56 21 SER B O 1
ATOM 1532 N N . ALA B 1 22 ? 28.25 -9.141 -19.578 1 37.41 22 ALA B N 1
ATOM 1533 C CA . ALA B 1 22 ? 27.391 -9.422 -18.438 1 37.41 22 ALA B CA 1
ATOM 1534 C C . ALA B 1 22 ? 26.766 -8.148 -17.891 1 37.41 22 ALA B C 1
ATOM 1536 O O . ALA B 1 22 ? 27.469 -7.234 -17.453 1 37.41 22 ALA B O 1
ATOM 1537 N N . LEU B 1 23 ? 25.703 -7.703 -18.375 1 38.19 23 LEU B N 1
ATOM 1538 C CA . LEU B 1 23 ? 25 -6.676 -17.625 1 38.19 23 LEU B CA 1
ATOM 1539 C C . LEU B 1 23 ? 25.125 -6.926 -16.125 1 38.19 23 LEU B C 1
ATOM 1541 O O . LEU B 1 23 ? 24.625 -7.934 -15.617 1 38.19 23 LEU B O 1
ATOM 1545 N N . THR B 1 24 ? 26.25 -6.688 -15.617 1 39.94 24 THR B N 1
ATOM 1546 C CA . THR B 1 24 ? 26.312 -6.699 -14.156 1 39.94 24 THR B CA 1
ATOM 1547 C C . THR B 1 24 ? 25.016 -6.18 -13.547 1 39.94 24 THR B C 1
ATOM 1549 O O . THR B 1 24 ? 24.547 -5.102 -13.914 1 39.94 24 THR B O 1
ATOM 1552 N N . ALA B 1 25 ? 24 -7.066 -13.297 1 48.38 25 ALA B N 1
ATOM 1553 C CA . ALA B 1 25 ? 22.875 -6.609 -12.5 1 48.38 25 ALA B CA 1
ATOM 1554 C C . ALA B 1 25 ? 23.281 -5.477 -11.562 1 48.38 25 ALA B C 1
ATOM 1556 O O . ALA B 1 25 ? 24 -5.695 -10.594 1 48.38 25 ALA B O 1
ATOM 1557 N N . GLY B 1 26 ? 23.703 -4.359 -11.977 1 54.03 26 GLY B N 1
ATOM 1558 C CA . GLY B 1 26 ? 24.125 -3.254 -11.125 1 54.03 26 GLY B CA 1
ATOM 1559 C C . GLY B 1 26 ? 23.219 -3.068 -9.922 1 54.03 26 GLY B C 1
ATOM 1560 O O . GLY B 1 26 ? 22.062 -3.49 -9.93 1 54.03 26 GLY B O 1
ATOM 1561 N N . LYS B 1 27 ? 23.812 -2.789 -8.82 1 68.38 27 LYS B N 1
ATOM 1562 C CA . LYS B 1 27 ? 23.188 -2.598 -7.512 1 68.38 27 LYS B CA 1
ATOM 1563 C C . LYS B 1 27 ? 22.141 -1.49 -7.562 1 68.38 27 LYS B C 1
ATOM 1565 O O . LYS B 1 27 ? 22.469 -0.333 -7.836 1 68.38 27 LYS B O 1
ATOM 1570 N N . VAL B 1 28 ? 20.797 -1.847 -7.715 1 84.75 28 VAL B N 1
ATOM 1571 C CA . VAL B 1 28 ? 19.688 -0.899 -7.68 1 84.75 28 VAL B CA 1
ATOM 1572 C C . VAL B 1 28 ? 19.703 -0.124 -6.367 1 84.75 28 VAL B C 1
ATOM 1574 O O . VAL B 1 28 ? 19.781 -0.718 -5.289 1 84.75 28 VAL B O 1
ATOM 1577 N N . ARG B 1 29 ? 19.75 1.121 -6.461 1 87.38 29 ARG B N 1
ATOM 1578 C CA . ARG B 1 29 ? 19.719 1.961 -5.27 1 87.38 29 ARG B CA 1
ATOM 1579 C C . ARG B 1 29 ? 18.344 1.913 -4.609 1 87.38 29 ARG B C 1
ATOM 1581 O O . ARG B 1 29 ? 17.312 2.088 -5.281 1 87.38 29 ARG B O 1
ATOM 1588 N N . SER B 1 30 ? 18.391 1.684 -3.363 1 91.19 30 SER B N 1
ATOM 1589 C CA . SER B 1 30 ? 17.141 1.661 -2.613 1 91.19 30 SER B CA 1
ATOM 1590 C C . SER B 1 30 ? 16.516 3.053 -2.525 1 91.19 30 SER B C 1
ATOM 1592 O O . SER B 1 30 ? 17.234 4.039 -2.326 1 91.19 30 SER B O 1
ATOM 1594 N N . THR B 1 31 ? 15.195 3.158 -2.617 1 89.69 31 THR B N 1
ATOM 1595 C CA . THR B 1 31 ? 14.477 4.41 -2.414 1 89.69 31 THR B CA 1
ATOM 1596 C C . THR B 1 31 ? 14.062 4.562 -0.953 1 89.69 31 THR B C 1
ATOM 1598 O O . THR B 1 31 ? 13.688 5.652 -0.518 1 89.69 31 THR B O 1
ATOM 1601 N N . GLY B 1 32 ? 14.039 3.469 -0.246 1 88.56 32 GLY B N 1
ATOM 1602 C CA . GLY B 1 32 ? 13.523 3.447 1.113 1 88.56 32 GLY B CA 1
ATOM 1603 C C . GLY B 1 32 ? 12.023 3.223 1.178 1 88.56 32 GLY B C 1
ATOM 1604 O O . GLY B 1 32 ? 11.453 3.104 2.264 1 88.56 32 GLY B O 1
ATOM 1605 N N . VAL B 1 33 ? 11.352 3.135 0.042 1 90.69 33 VAL B N 1
ATOM 1606 C CA . VAL B 1 33 ? 9.906 2.957 -0.011 1 90.69 33 VAL B CA 1
ATOM 1607 C C . VAL B 1 33 ? 9.562 1.469 0.027 1 90.69 33 VAL B C 1
ATOM 1609 O O . VAL B 1 33 ? 10.156 0.672 -0.707 1 90.69 33 VAL B O 1
ATOM 1612 N N . THR B 1 34 ? 8.656 1.107 0.906 1 94.31 34 THR B N 1
ATOM 1613 C CA . THR B 1 34 ? 8.133 -0.253 0.986 1 94.31 34 THR B CA 1
ATOM 1614 C C . THR B 1 34 ? 6.641 -0.281 0.685 1 94.31 34 THR B C 1
ATOM 1616 O O . THR B 1 34 ? 5.879 0.53 1.216 1 94.31 34 THR B O 1
ATOM 1619 N N . HIS B 1 35 ? 6.254 -1.125 -0.203 1 95.44 35 HIS B N 1
ATOM 1620 C CA . HIS B 1 35 ? 4.855 -1.401 -0.501 1 95.44 35 HIS B CA 1
ATOM 1621 C C . HIS B 1 35 ? 4.383 -2.67 0.201 1 95.44 35 HIS B C 1
ATOM 1623 O O . HIS B 1 35 ? 4.82 -3.771 -0.14 1 95.44 35 HIS B O 1
ATOM 1629 N N . ARG B 1 36 ? 3.5 -2.461 1.118 1 96.44 36 ARG B N 1
ATOM 1630 C CA . ARG B 1 36 ? 2.936 -3.613 1.812 1 96.44 36 ARG B CA 1
ATOM 1631 C C . ARG B 1 36 ? 1.801 -4.234 1.004 1 96.44 36 ARG B C 1
ATOM 1633 O O . ARG B 1 36 ? 0.875 -3.537 0.585 1 96.44 36 ARG B O 1
ATOM 1640 N N . ILE B 1 37 ? 1.848 -5.496 0.692 1 98 37 ILE B N 1
ATOM 1641 C CA . ILE B 1 37 ? 0.814 -6.258 -0.002 1 98 37 ILE B CA 1
ATOM 1642 C C . ILE B 1 37 ? 0.385 -7.445 0.855 1 98 37 ILE B C 1
ATOM 1644 O O . ILE B 1 37 ? 1.224 -8.234 1.303 1 98 37 ILE B O 1
ATOM 1648 N N . THR B 1 38 ? -0.863 -7.59 1.086 1 97.69 38 THR B N 1
ATOM 1649 C CA . THR B 1 38 ? -1.372 -8.664 1.928 1 97.69 38 THR B CA 1
ATOM 1650 C C . THR B 1 38 ? -1.991 -9.773 1.077 1 97.69 38 THR B C 1
ATOM 1652 O O . THR B 1 38 ? -2.938 -9.523 0.327 1 97.69 38 THR B O 1
ATOM 1655 N N . ALA B 1 39 ? -1.457 -10.969 1.168 1 98.69 39 ALA B N 1
ATOM 1656 C CA . ALA B 1 39 ? -2.033 -12.156 0.545 1 98.69 39 ALA B CA 1
ATOM 1657 C C . ALA B 1 39 ? -3.078 -12.797 1.452 1 98.69 39 ALA B C 1
ATOM 1659 O O . ALA B 1 39 ? -2.826 -13.023 2.637 1 98.69 39 ALA B O 1
ATOM 1660 N N . GLY B 1 40 ? -4.211 -13.078 0.909 1 98.12 40 GLY B N 1
ATOM 1661 C CA . GLY B 1 40 ? -5.273 -13.711 1.674 1 98.12 40 GLY B CA 1
ATOM 1662 C C . GLY B 1 40 ? -6.207 -12.719 2.34 1 98.12 40 GLY B C 1
ATOM 1663 O O . GLY B 1 40 ? -6.926 -13.07 3.279 1 98.12 40 GLY B O 1
ATOM 1664 N N . SER B 1 41 ? -6.148 -11.5 1.863 1 96.5 41 SER B N 1
ATOM 1665 C CA . SER B 1 41 ? -7 -10.461 2.422 1 96.5 41 SER B CA 1
ATOM 1666 C C . SER B 1 41 ? -8.477 -10.766 2.188 1 96.5 41 SER B C 1
ATOM 1668 O O . SER B 1 41 ? -8.859 -11.195 1.101 1 96.5 41 SER B O 1
ATOM 1670 N N . THR B 1 42 ? -9.312 -10.438 3.156 1 94.44 42 THR B N 1
ATOM 1671 C CA . THR B 1 42 ? -10.734 -10.719 3.061 1 94.44 42 THR B CA 1
ATOM 1672 C C . THR B 1 42 ? -11.5 -9.5 2.568 1 94.44 42 THR B C 1
ATOM 1674 O O . THR B 1 42 ? -12.734 -9.492 2.568 1 94.44 42 THR B O 1
ATOM 1677 N N . THR B 1 43 ? -10.758 -8.461 2.168 1 93.75 43 THR B N 1
ATOM 1678 C CA . THR B 1 43 ? -11.422 -7.262 1.664 1 93.75 43 THR B CA 1
ATOM 1679 C C . THR B 1 43 ? -12.203 -7.57 0.39 1 93.75 43 THR B C 1
ATOM 1681 O O . THR B 1 43 ? -13.141 -6.852 0.043 1 93.75 43 THR B O 1
ATOM 1684 N N . ALA B 1 44 ? -11.711 -8.586 -0.276 1 94.5 44 ALA B N 1
ATOM 1685 C CA . ALA B 1 44 ? -12.391 -8.984 -1.507 1 94.5 44 ALA B CA 1
ATOM 1686 C C . ALA B 1 44 ? -12.227 -10.477 -1.763 1 94.5 44 ALA B C 1
ATOM 1688 O O . ALA B 1 44 ? -11.344 -11.125 -1.184 1 94.5 44 ALA B O 1
ATOM 1689 N N . ASN B 1 45 ? -13.109 -11.031 -2.504 1 96.88 45 ASN B N 1
ATOM 1690 C CA . ASN B 1 45 ? -13.039 -12.359 -3.102 1 96.88 45 ASN B CA 1
ATOM 1691 C C . ASN B 1 45 ? -12.805 -13.438 -2.045 1 96.88 45 ASN B C 1
ATOM 1693 O O . ASN B 1 45 ? -11.992 -14.344 -2.242 1 96.88 45 ASN B O 1
ATOM 1697 N N . ASN B 1 46 ? -13.406 -13.312 -0.915 1 94.69 46 ASN B N 1
ATOM 1698 C CA . ASN B 1 46 ? -13.422 -14.297 0.162 1 94.69 46 ASN B CA 1
ATOM 1699 C C . ASN B 1 46 ? -12.016 -14.758 0.525 1 94.69 46 ASN B C 1
ATOM 1701 O O . ASN B 1 46 ? -11.773 -15.953 0.694 1 94.69 46 ASN B O 1
ATOM 1705 N N . GLY B 1 47 ? -11.078 -13.867 0.461 1 96.12 47 GLY B N 1
ATOM 1706 C CA . GLY B 1 47 ? -9.734 -14.18 0.925 1 96.12 47 GLY B CA 1
ATOM 170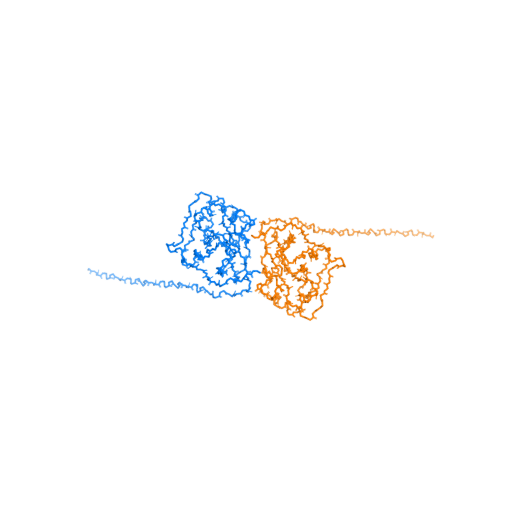7 C C . GLY B 1 47 ? -8.789 -14.555 -0.198 1 96.12 47 GLY B C 1
ATOM 1708 O O . GLY B 1 47 ? -7.57 -14.617 0.002 1 96.12 47 GLY B O 1
ATOM 1709 N N . LEU B 1 48 ? -9.32 -14.836 -1.391 1 97.94 48 LEU B N 1
ATOM 1710 C CA . LEU B 1 48 ? -8.477 -15.102 -2.551 1 97.94 48 LEU B CA 1
ATOM 1711 C C . LEU B 1 48 ? -8.078 -13.805 -3.244 1 97.94 48 LEU B C 1
ATOM 1713 O O . LEU B 1 48 ? -8.367 -13.609 -4.426 1 97.94 48 LEU B O 1
ATOM 1717 N N . HIS B 1 49 ? -7.414 -12.977 -2.414 1 98.06 49 HIS B N 1
ATOM 1718 C CA . HIS B 1 49 ? -7.176 -11.602 -2.822 1 98.06 49 HIS B CA 1
ATOM 1719 C C . HIS B 1 49 ? -5.855 -11.086 -2.264 1 98.06 49 HIS B C 1
ATOM 1721 O O . HIS B 1 49 ? -5.531 -11.32 -1.098 1 98.06 49 HIS B O 1
ATOM 1727 N N . PHE B 1 50 ? -5.062 -10.523 -3.131 1 98.38 50 PHE B N 1
ATOM 1728 C CA . PHE B 1 50 ? -3.98 -9.656 -2.682 1 98.38 50 PHE B CA 1
ATOM 1729 C C . PHE B 1 50 ? -4.48 -8.242 -2.449 1 98.38 50 PHE B C 1
ATOM 1731 O O . PHE B 1 50 ? -5.254 -7.711 -3.252 1 98.38 50 PHE B O 1
ATOM 1738 N N . GLU B 1 51 ? -4.039 -7.621 -1.38 1 96.06 51 GLU B N 1
ATOM 1739 C CA . GLU B 1 51 ? -4.461 -6.254 -1.08 1 96.06 51 GLU B CA 1
ATOM 1740 C C . GLU B 1 51 ? -3.264 -5.363 -0.771 1 96.06 51 GLU B C 1
ATOM 1742 O O . GLU B 1 51 ? -2.594 -5.547 0.248 1 96.06 51 GLU B O 1
ATOM 1747 N N . PRO B 1 52 ? -3.027 -4.375 -1.636 1 95.81 52 PRO B N 1
ATOM 1748 C CA . PRO B 1 52 ? -3.648 -4.188 -2.949 1 95.81 52 PRO B CA 1
ATOM 1749 C C . PRO B 1 52 ? -3.199 -5.23 -3.969 1 95.81 52 PRO B C 1
ATOM 1751 O O . PRO B 1 52 ? -2.242 -5.969 -3.723 1 95.81 52 PRO B O 1
ATOM 1754 N N . GLU B 1 53 ? -3.996 -5.336 -5.047 1 97.88 53 GLU B N 1
ATOM 1755 C CA . GLU B 1 53 ? -3.619 -6.277 -6.098 1 97.88 53 GLU B CA 1
ATOM 1756 C C . GLU B 1 53 ? -3.031 -5.555 -7.305 1 97.88 53 GLU B C 1
ATOM 1758 O O . GLU B 1 53 ? -2.559 -6.195 -8.25 1 97.88 53 GLU B O 1
ATOM 1763 N N . ASN B 1 54 ? -3.102 -4.293 -7.352 1 97.69 54 ASN B N 1
ATOM 1764 C CA . ASN B 1 54 ? -2.467 -3.441 -8.352 1 97.69 54 ASN B CA 1
ATOM 1765 C C . ASN B 1 54 ? -1.657 -2.324 -7.699 1 97.69 54 ASN B C 1
ATOM 1767 O O . ASN B 1 54 ? -2.213 -1.475 -7 1 97.69 54 ASN B O 1
ATOM 1771 N N . VAL B 1 55 ? -0.333 -2.371 -7.91 1 96.19 55 VAL B N 1
ATOM 1772 C CA . VAL B 1 55 ? 0.59 -1.497 -7.195 1 96.19 55 VAL B CA 1
ATOM 1773 C C . VAL B 1 55 ? 1.434 -0.707 -8.195 1 96.19 55 VAL B C 1
ATOM 1775 O O . VAL B 1 55 ? 1.852 -1.241 -9.227 1 96.19 55 VAL B O 1
ATOM 1778 N N . VAL B 1 56 ? 1.682 0.559 -7.91 1 95 56 VAL B N 1
ATOM 1779 C CA . VAL B 1 56 ? 2.652 1.376 -8.633 1 95 56 VAL B CA 1
ATOM 1780 C C . VAL B 1 56 ? 3.912 1.549 -7.789 1 95 56 VAL B C 1
ATOM 1782 O O . VAL B 1 56 ? 3.832 1.888 -6.605 1 95 56 VAL B O 1
ATOM 1785 N N . ALA B 1 57 ? 5.039 1.253 -8.367 1 95.44 57 ALA B N 1
ATOM 1786 C CA . ALA B 1 57 ? 6.293 1.279 -7.617 1 95.44 57 ALA B CA 1
ATOM 1787 C C . ALA B 1 57 ? 7.426 1.855 -8.461 1 95.44 57 ALA B C 1
ATOM 1789 O O . ALA B 1 57 ? 7.359 1.844 -9.695 1 95.44 57 ALA B O 1
ATOM 1790 N N . GLU B 1 58 ? 8.445 2.428 -7.809 1 93.69 58 GLU B N 1
ATOM 1791 C CA . GLU B 1 58 ? 9.672 2.906 -8.438 1 93.69 58 GLU B CA 1
ATOM 1792 C C . GLU B 1 58 ? 10.781 1.861 -8.352 1 93.69 58 GLU B C 1
ATOM 1794 O O . GLU B 1 58 ? 10.742 0.974 -7.5 1 93.69 58 GLU B O 1
ATOM 1799 N N . ILE B 1 59 ? 11.727 2.002 -9.297 1 95.75 59 ILE B N 1
ATOM 1800 C CA . ILE B 1 59 ? 12.922 1.173 -9.195 1 95.75 59 ILE B CA 1
ATOM 1801 C C . ILE B 1 59 ? 13.594 1.398 -7.844 1 95.75 59 ILE B C 1
ATOM 1803 O O . ILE B 1 59 ? 13.75 2.539 -7.406 1 95.75 59 ILE B O 1
ATOM 1807 N N . GLY B 1 60 ? 13.898 0.34 -7.105 1 95.62 60 GLY B N 1
ATOM 1808 C CA . GLY B 1 60 ? 14.555 0.445 -5.812 1 95.62 60 GLY B CA 1
ATOM 1809 C C . GLY B 1 60 ? 13.594 0.31 -4.648 1 95.62 60 GLY B C 1
ATOM 1810 O O . GLY B 1 60 ? 14.016 0.117 -3.504 1 95.62 60 GLY B O 1
ATOM 1811 N N . ASP B 1 61 ? 12.266 0.414 -4.961 1 95.81 61 ASP B N 1
ATOM 1812 C CA . ASP B 1 61 ? 11.266 0.132 -3.932 1 95.81 61 ASP B CA 1
ATOM 1813 C C . ASP B 1 61 ? 11.305 -1.337 -3.518 1 95.81 61 ASP B C 1
ATOM 1815 O O . ASP B 1 61 ? 11.906 -2.166 -4.207 1 95.81 61 ASP B O 1
ATOM 1819 N N . VAL B 1 62 ? 10.68 -1.562 -2.367 1 97.31 62 VAL B N 1
ATOM 1820 C CA . VAL B 1 62 ? 10.547 -2.936 -1.891 1 97.31 62 VAL B CA 1
ATOM 1821 C C . VAL B 1 62 ? 9.07 -3.336 -1.864 1 97.31 62 VAL B C 1
ATOM 1823 O O . VAL B 1 62 ? 8.227 -2.584 -1.371 1 97.31 62 VAL B O 1
ATOM 1826 N N . LEU B 1 63 ? 8.758 -4.414 -2.504 1 98.44 63 LEU B N 1
ATOM 1827 C CA . LEU B 1 63 ? 7.484 -5.098 -2.301 1 98.44 63 LEU B CA 1
ATOM 1828 C C . LEU B 1 63 ? 7.555 -6.039 -1.102 1 98.44 63 LEU B C 1
ATOM 1830 O O . LEU B 1 63 ? 8.414 -6.922 -1.052 1 98.44 63 LEU B O 1
ATOM 1834 N N . GLU B 1 64 ? 6.742 -5.82 -0.135 1 98.44 64 GLU B N 1
ATOM 1835 C CA . GLU B 1 64 ? 6.719 -6.656 1.062 1 98.44 64 GLU B CA 1
ATOM 1836 C C . GLU B 1 64 ? 5.387 -7.391 1.195 1 98.44 64 GLU B C 1
ATOM 1838 O O . GLU B 1 64 ? 4.371 -6.785 1.546 1 98.44 64 GLU B O 1
ATOM 1843 N N . PHE B 1 65 ? 5.434 -8.672 0.967 1 98.69 65 PHE B N 1
ATOM 1844 C CA . PHE B 1 65 ? 4.227 -9.492 0.962 1 98.69 65 PHE B CA 1
ATOM 1845 C C . PHE B 1 65 ? 3.969 -10.078 2.344 1 98.69 65 PHE B C 1
ATOM 1847 O O . PHE B 1 65 ? 4.801 -10.82 2.873 1 98.69 65 PHE B O 1
ATOM 1854 N N . HIS B 1 66 ? 2.859 -9.719 2.869 1 98.25 66 HIS B N 1
ATOM 1855 C CA . HIS B 1 66 ? 2.338 -10.266 4.117 1 98.25 66 HIS B CA 1
ATOM 1856 C C . HIS B 1 66 ? 1.3 -11.352 3.855 1 98.25 66 HIS B C 1
ATOM 1858 O O . HIS B 1 66 ? 0.569 -11.289 2.863 1 98.25 66 HIS B O 1
ATOM 1864 N N . PHE B 1 67 ? 1.212 -12.352 4.758 1 98.56 67 PHE B N 1
ATOM 1865 C CA . PHE B 1 67 ? 0.362 -13.5 4.477 1 98.56 67 PHE B CA 1
ATOM 1866 C C . PHE B 1 67 ? -0.626 -13.734 5.613 1 98.56 67 PHE B C 1
ATOM 1868 O O . PHE B 1 67 ? -0.225 -13.93 6.762 1 98.56 67 PHE B O 1
ATOM 1875 N N . LEU B 1 68 ? -1.859 -13.633 5.301 1 97.5 68 LEU B N 1
ATOM 1876 C CA . LEU B 1 68 ? -2.947 -14.047 6.18 1 97.5 68 LEU B CA 1
ATOM 1877 C C . LEU B 1 68 ? -3.27 -15.523 6 1 97.5 68 LEU B C 1
ATOM 1879 O O . LEU B 1 68 ? -2.699 -16.188 5.129 1 97.5 68 LEU B O 1
ATOM 1883 N N . PRO B 1 69 ? -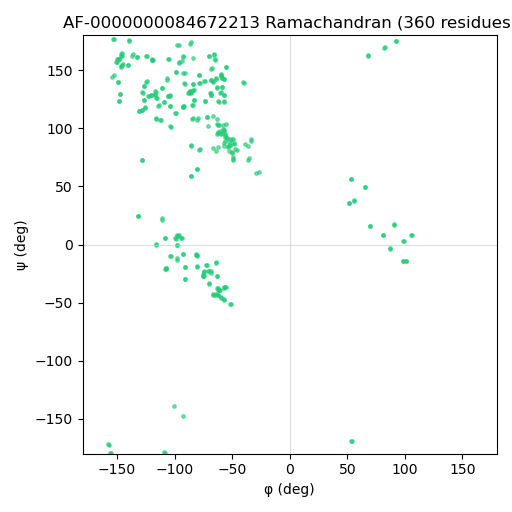4.207 -16.047 6.945 1 95.12 69 PRO B N 1
ATOM 1884 C CA . PRO B 1 69 ? -4.562 -17.453 6.785 1 95.12 69 PRO B CA 1
ATOM 1885 C C . PRO B 1 69 ? -5.184 -17.75 5.422 1 95.12 69 PRO B C 1
ATOM 1887 O O . PRO B 1 69 ? -5.93 -16.938 4.883 1 95.12 69 PRO B O 1
ATOM 1890 N N . LYS B 1 70 ? -4.887 -19.094 4.812 1 89.38 70 LYS B N 1
ATOM 1891 C CA . LYS B 1 70 ? -4.129 -20.344 4.93 1 89.38 70 LYS B CA 1
ATOM 1892 C C . LYS B 1 70 ? -2.902 -20.328 4.02 1 89.38 70 LYS B C 1
ATOM 1894 O O . LYS B 1 70 ? -2.223 -19.297 3.904 1 89.38 70 LYS B O 1
ATOM 1899 N N . ALA B 1 71 ? -2.475 -21.188 3.355 1 93.62 71 ALA B N 1
ATOM 1900 C CA . ALA B 1 71 ? -1.216 -21.281 2.621 1 93.62 71 ALA B CA 1
ATOM 1901 C C . ALA B 1 71 ? -1.29 -20.531 1.295 1 93.62 71 ALA B C 1
ATOM 1903 O O . ALA B 1 71 ? -2.057 -20.906 0.404 1 93.62 71 ALA B O 1
ATOM 1904 N N . HIS B 1 72 ? -0.617 -19.391 1.216 1 98.25 72 HIS B N 1
ATOM 1905 C CA . HIS B 1 72 ? -0.519 -18.594 -0.009 1 98.25 72 HIS B CA 1
ATOM 1906 C C . HIS B 1 72 ? 0.93 -18.469 -0.468 1 98.25 72 HIS B C 1
ATOM 1908 O O . HIS B 1 72 ? 1.855 -18.719 0.311 1 98.25 72 HIS B O 1
ATOM 1914 N N . THR B 1 73 ? 1.095 -18.172 -1.696 1 98.75 73 THR B N 1
ATOM 1915 C CA . THR B 1 73 ? 2.402 -17.906 -2.287 1 98.75 73 THR B CA 1
ATOM 1916 C C . THR B 1 73 ? 2.348 -16.688 -3.207 1 98.75 73 THR B C 1
ATOM 1918 O O . THR B 1 73 ? 1.265 -16.203 -3.535 1 98.75 73 THR B O 1
ATOM 1921 N N . VAL B 1 74 ? 3.443 -16.188 -3.506 1 98.75 74 VAL B N 1
ATOM 1922 C CA . VAL B 1 74 ? 3.646 -15.242 -4.605 1 98.75 74 VAL B CA 1
ATOM 1923 C C . VAL B 1 74 ? 4.527 -15.883 -5.676 1 98.75 74 VAL B C 1
ATOM 1925 O O . VAL B 1 74 ? 5.672 -16.266 -5.406 1 98.75 74 VAL B O 1
ATOM 1928 N N . VAL B 1 75 ? 4 -16 -6.832 1 98.81 75 VAL B N 1
ATOM 1929 C CA . VAL B 1 75 ? 4.73 -16.578 -7.957 1 98.81 75 VAL B CA 1
ATOM 1930 C C . VAL B 1 75 ? 4.695 -15.609 -9.141 1 98.81 75 VAL B C 1
ATOM 1932 O O . VAL B 1 75 ? 3.617 -15.203 -9.578 1 98.81 75 VAL B O 1
ATOM 1935 N N . GLN B 1 76 ? 5.879 -15.281 -9.609 1 98.75 76 GLN B N 1
ATOM 1936 C CA . GLN B 1 76 ? 5.922 -14.414 -10.781 1 98.75 76 GLN B CA 1
ATOM 1937 C C . GLN B 1 76 ? 5.527 -15.172 -12.047 1 98.75 76 GLN B C 1
ATOM 1939 O O . GLN B 1 76 ? 5.93 -16.312 -12.234 1 98.75 76 GLN B O 1
ATOM 1944 N N . SER B 1 77 ? 4.801 -14.539 -12.906 1 98.62 77 SER B N 1
ATOM 1945 C CA . SER B 1 77 ? 4.391 -15.07 -14.203 1 98.62 77 SER B CA 1
ATOM 1946 C C . SER B 1 77 ? 4.465 -14.008 -15.289 1 98.62 77 SER B C 1
ATOM 1948 O O . SER B 1 77 ? 4.82 -12.859 -15.016 1 98.62 77 SER B O 1
ATOM 1950 N N . SER B 1 78 ? 4.207 -14.43 -16.531 1 98.12 78 SER B N 1
ATOM 1951 C CA . SER B 1 78 ? 3.977 -13.461 -17.594 1 98.12 78 SER B CA 1
ATOM 1952 C C . SER B 1 78 ? 2.492 -13.141 -17.75 1 98.12 78 SER B C 1
ATOM 1954 O O . SER B 1 78 ? 1.644 -13.852 -17.203 1 98.12 78 SER B O 1
ATOM 1956 N N . PHE B 1 79 ? 2.238 -12.086 -18.375 1 98.44 79 PHE B N 1
ATOM 1957 C CA . PHE B 1 79 ? 0.846 -11.758 -18.656 1 98.44 79 PHE B CA 1
ATOM 1958 C C . PHE B 1 79 ? 0.212 -12.828 -19.547 1 98.44 79 PHE B C 1
ATOM 1960 O O . PHE B 1 79 ? -0.938 -13.219 -19.328 1 98.44 79 PHE B O 1
ATOM 1967 N N . GLU B 1 80 ? 0.938 -13.336 -20.5 1 98 80 GLU B N 1
ATOM 1968 C CA . GLU B 1 80 ? 0.41 -14.203 -21.547 1 98 80 GLU B CA 1
ATOM 1969 C C . GLU B 1 80 ? 0.111 -15.602 -21 1 98 80 GLU B C 1
ATOM 1971 O O . GLU B 1 80 ? -0.665 -16.344 -21.594 1 98 80 GLU B O 1
ATOM 1976 N N . ARG B 1 81 ? 0.801 -15.922 -19.906 1 98.06 81 ARG B N 1
ATOM 1977 C CA . ARG B 1 81 ? 0.636 -17.25 -19.344 1 98.06 81 ARG B CA 1
ATOM 1978 C C . ARG B 1 81 ? 0.303 -17.188 -17.859 1 98.06 81 ARG B C 1
ATOM 1980 O O . ARG B 1 81 ? 1.093 -17.641 -17.016 1 98.06 81 ARG B O 1
ATOM 1987 N N . PRO B 1 82 ? -0.927 -16.781 -17.547 1 98.5 82 PRO B N 1
ATOM 1988 C CA . PRO B 1 82 ? -1.338 -16.766 -16.156 1 98.5 82 PRO B CA 1
ATOM 1989 C C . PRO B 1 82 ? -1.245 -18.141 -15.492 1 98.5 82 PRO B C 1
ATOM 1991 O O . PRO B 1 82 ? -1.441 -19.156 -16.156 1 98.5 82 PRO B O 1
ATOM 1994 N N . CYS B 1 83 ? -0.872 -18.203 -14.234 1 98.69 83 CYS B N 1
ATOM 1995 C CA . CYS B 1 83 ? -0.815 -19.375 -13.359 1 98.69 83 CYS B CA 1
ATOM 1996 C C . CYS B 1 83 ? 0.301 -20.312 -13.789 1 98.69 83 CYS B C 1
ATOM 1998 O O . CYS B 1 83 ? 0.265 -21.5 -13.477 1 98.69 83 CYS B O 1
ATOM 2000 N N . GLU B 1 84 ? 1.205 -19.781 -14.617 1 98.44 84 GLU B N 1
ATOM 2001 C CA . GLU B 1 84 ? 2.445 -20.469 -14.977 1 98.44 84 GLU B CA 1
ATOM 2002 C C . GLU B 1 84 ? 3.664 -19.656 -14.562 1 98.44 84 GLU B C 1
ATOM 2004 O O . GLU B 1 84 ? 3.762 -18.469 -14.891 1 98.44 84 GLU B O 1
ATOM 2009 N N . PRO B 1 85 ? 4.57 -20.328 -13.844 1 98.25 85 PRO B N 1
ATOM 2010 C CA . PRO B 1 85 ? 5.754 -19.562 -13.445 1 98.25 85 PRO B CA 1
ATOM 2011 C C . PRO B 1 85 ? 6.5 -18.969 -14.641 1 98.25 85 PRO B C 1
ATOM 2013 O O . PRO B 1 85 ? 6.574 -19.594 -15.703 1 98.25 85 PRO B O 1
ATOM 2016 N N . LEU B 1 86 ? 6.992 -17.766 -14.414 1 97.19 86 LEU B N 1
ATOM 2017 C CA . LEU B 1 86 ? 7.797 -17.125 -15.438 1 97.19 86 LEU B CA 1
ATOM 2018 C C . LEU B 1 86 ? 8.992 -17.984 -15.82 1 97.19 86 LEU B C 1
ATOM 2020 O O . LEU B 1 86 ? 9.359 -18.062 -17 1 97.19 86 LEU B O 1
ATOM 2024 N N . GLY B 1 87 ? 9.578 -18.672 -14.797 1 91.12 87 GLY B N 1
ATOM 2025 C CA . GLY B 1 87 ? 10.75 -19.5 -15.023 1 91.12 87 GLY B CA 1
ATOM 2026 C C . GLY B 1 87 ? 12.047 -18.703 -15.039 1 91.12 87 GLY B C 1
ATOM 2027 O O . GLY B 1 87 ? 12.031 -17.484 -14.938 1 91.12 87 GLY B O 1
ATOM 2028 N N . GLY B 1 88 ? 13.18 -19.438 -15.016 1 90.19 88 GLY B N 1
ATOM 2029 C CA . GLY B 1 88 ? 14.484 -18.797 -15.008 1 90.19 88 GLY B CA 1
ATOM 2030 C C . GLY B 1 88 ? 15.031 -18.562 -13.609 1 90.19 88 GLY B C 1
ATOM 2031 O O . GLY B 1 88 ? 14.312 -18.734 -12.625 1 90.19 88 GLY B O 1
ATOM 2032 N N . PRO B 1 89 ? 16.219 -18.094 -13.586 1 88 89 PRO B N 1
ATOM 2033 C CA . PRO B 1 89 ? 16.906 -18.031 -12.289 1 88 89 PRO B CA 1
ATOM 2034 C C . PRO B 1 89 ? 16.5 -16.812 -11.469 1 88 89 PRO B C 1
ATOM 2036 O O . PRO B 1 89 ? 16.781 -16.734 -10.266 1 88 89 PRO B O 1
ATOM 2039 N N . THR B 1 90 ? 15.758 -15.93 -12.102 1 89 90 THR B N 1
ATOM 2040 C CA . THR B 1 90 ? 15.453 -14.695 -11.375 1 89 90 THR B CA 1
ATOM 2041 C C . THR B 1 90 ? 13.961 -14.578 -11.117 1 89 90 THR B C 1
ATOM 2043 O O . THR B 1 90 ? 13.508 -13.602 -10.508 1 89 90 THR B O 1
ATOM 2046 N N . ALA B 1 91 ? 13.25 -15.555 -11.562 1 95.81 91 ALA B N 1
ATOM 2047 C CA . ALA B 1 91 ? 11.805 -15.477 -11.359 1 95.81 91 ALA B CA 1
ATOM 2048 C C . ALA B 1 91 ? 11.453 -15.57 -9.875 1 95.81 91 ALA B C 1
ATOM 2050 O O . ALA B 1 91 ? 12.055 -16.359 -9.141 1 95.81 91 ALA B O 1
ATOM 2051 N N . VAL B 1 92 ? 10.555 -14.844 -9.508 1 98.25 92 VAL B N 1
ATOM 2052 C CA . VAL B 1 92 ? 10.211 -14.727 -8.094 1 98.25 92 VAL B CA 1
ATOM 2053 C C . VAL B 1 92 ? 9.273 -15.859 -7.691 1 98.25 92 VAL B C 1
ATOM 2055 O O . VAL B 1 92 ? 8.336 -16.188 -8.414 1 98.25 92 VAL B O 1
ATOM 2058 N N . PHE B 1 93 ? 9.594 -16.453 -6.617 1 98.69 93 PHE B N 1
ATOM 2059 C CA . PHE B 1 93 ? 8.773 -17.453 -5.938 1 98.69 93 PHE B CA 1
ATOM 2060 C C . PHE B 1 93 ? 8.984 -17.391 -4.43 1 98.69 93 PHE B C 1
ATOM 2062 O O . PHE B 1 93 ? 10.109 -17.562 -3.947 1 98.69 93 PHE B O 1
ATOM 2069 N N . SER B 1 94 ? 7.867 -17.203 -3.672 1 98.56 94 SER B N 1
ATOM 2070 C CA . SER B 1 94 ? 7.996 -17.047 -2.225 1 98.56 94 SER B CA 1
ATOM 2071 C C . SER B 1 94 ? 8.156 -18.406 -1.546 1 98.56 94 SER B C 1
ATOM 2073 O O . SER B 1 94 ? 8.609 -18.484 -0.402 1 98.56 94 SER B O 1
ATOM 2075 N N . GLY B 1 95 ? 7.766 -19.516 -2.244 1 98.12 95 GLY B N 1
ATOM 2076 C CA . GLY B 1 95 ? 7.578 -20.797 -1.584 1 98.12 95 GLY B CA 1
ATOM 2077 C C . GLY B 1 95 ? 6.395 -20.812 -0.637 1 98.12 95 GLY B C 1
ATOM 2078 O O . GLY B 1 95 ? 5.855 -19.75 -0.291 1 98.12 95 GLY B O 1
ATOM 2079 N N . PHE B 1 96 ? 5.965 -22.031 -0.294 1 98 96 PHE B N 1
ATOM 2080 C CA . PHE B 1 96 ? 4.945 -22.203 0.729 1 98 96 PHE B CA 1
ATOM 2081 C C . PHE B 1 96 ? 5.551 -22.109 2.123 1 98 96 PHE B C 1
ATOM 2083 O O . PHE B 1 96 ? 5.488 -23.062 2.9 1 98 96 PHE B O 1
ATOM 2090 N N . ASN B 1 97 ? 6.066 -20.922 2.479 1 98.12 97 ASN B N 1
ATOM 2091 C CA . ASN B 1 97 ? 6.828 -20.719 3.707 1 98.12 97 ASN B CA 1
ATOM 2092 C C . ASN B 1 97 ? 6.035 -19.922 4.734 1 98.12 97 ASN B C 1
ATOM 2094 O O . ASN B 1 97 ? 6.543 -19.625 5.82 1 98.12 97 ASN B O 1
ATOM 2098 N N . PHE B 1 98 ? 4.758 -19.641 4.418 1 98.25 98 PHE B N 1
ATOM 2099 C CA . PHE B 1 98 ? 4.102 -18.594 5.199 1 98.25 98 PHE B CA 1
ATOM 2100 C C . PHE B 1 98 ? 2.732 -19.062 5.68 1 98.25 98 PHE B C 1
ATOM 2102 O O . PHE B 1 98 ? 1.823 -18.25 5.855 1 98.25 98 PHE B O 1
ATOM 2109 N N . ASN B 1 99 ? 2.594 -20.328 5.773 1 96.62 99 ASN B N 1
ATOM 2110 C CA . ASN B 1 99 ? 1.324 -20.859 6.266 1 96.62 99 ASN B CA 1
ATOM 2111 C C . ASN B 1 99 ? 1.054 -20.422 7.699 1 96.62 99 ASN B C 1
ATOM 2113 O O . ASN B 1 99 ? 1.961 -20.406 8.531 1 96.62 99 ASN B O 1
ATOM 2117 N N . THR B 1 100 ? -0.148 -19.984 7.965 1 96.38 100 THR B N 1
ATOM 2118 C CA . THR B 1 100 ? -0.61 -19.641 9.305 1 96.38 100 THR B CA 1
ATOM 2119 C C . THR B 1 100 ? -2.107 -19.906 9.445 1 96.38 100 THR B C 1
ATOM 2121 O O . THR B 1 100 ? -2.816 -20.031 8.445 1 96.38 100 THR B O 1
ATOM 2124 N N . THR B 1 101 ? -2.588 -20.047 10.641 1 95 101 THR B N 1
ATOM 2125 C CA . THR B 1 101 ? -3.998 -20.344 10.859 1 95 101 THR B CA 1
ATOM 2126 C C . THR B 1 101 ? -4.738 -19.125 11.406 1 95 101 THR B C 1
ATOM 2128 O O . THR B 1 101 ? -5.973 -19.094 11.398 1 95 101 THR B O 1
ATOM 2131 N N . GLU B 1 102 ? -3.977 -18.234 11.953 1 93.75 102 GLU B N 1
ATOM 2132 C CA . GLU B 1 102 ? -4.551 -16.984 12.445 1 93.75 102 GLU B CA 1
ATOM 2133 C C . GLU B 1 102 ? -3.58 -15.82 12.273 1 93.75 102 GLU B C 1
ATOM 2135 O O . GLU B 1 102 ? -2.363 -16.016 12.289 1 93.75 102 GLU B O 1
ATOM 2140 N N . HIS B 1 103 ? -4.117 -14.602 12.156 1 92.62 103 HIS B N 1
ATOM 2141 C CA . HIS B 1 103 ? -3.307 -13.398 12.023 1 92.62 103 HIS B CA 1
ATOM 2142 C C . HIS B 1 103 ? -2.311 -13.523 10.875 1 92.62 103 HIS B C 1
ATOM 2144 O O . HIS B 1 103 ? -2.475 -14.375 9.992 1 92.62 103 HIS B O 1
ATOM 2150 N N . GLU B 1 104 ? -1.38 -12.625 10.781 1 96.44 104 GLU B N 1
ATOM 2151 C CA . GLU B 1 104 ? -0.354 -12.672 9.75 1 96.44 104 GLU B CA 1
ATOM 2152 C C . GLU B 1 104 ? 0.739 -13.68 10.094 1 96.44 104 GLU B C 1
ATOM 2154 O O . GLU B 1 104 ? 1.079 -13.852 11.266 1 96.44 104 GLU B O 1
ATOM 2159 N N . ALA B 1 105 ? 1.275 -14.312 9.062 1 98 105 ALA B N 1
ATOM 2160 C CA . ALA B 1 105 ? 2.443 -15.172 9.242 1 98 105 ALA B CA 1
ATOM 2161 C C . ALA B 1 105 ? 3.588 -14.414 9.906 1 98 105 ALA B C 1
ATOM 2163 O O . ALA B 1 105 ? 3.699 -13.188 9.758 1 98 105 ALA B O 1
ATOM 2164 N N . PRO B 1 106 ? 4.473 -15.117 10.633 1 97.69 106 PRO B N 1
ATOM 2165 C CA . PRO B 1 106 ? 5.539 -14.445 11.383 1 97.69 106 PRO B CA 1
ATOM 2166 C C . PRO B 1 106 ? 6.637 -13.891 10.484 1 97.69 106 PRO B C 1
ATOM 2168 O O . PRO B 1 106 ? 7.473 -13.109 10.938 1 97.69 106 PRO B O 1
ATOM 2171 N N . ASN B 1 107 ? 6.699 -14.367 9.266 1 98.38 107 ASN B N 1
ATOM 2172 C CA . ASN B 1 107 ? 7.664 -13.852 8.305 1 98.38 107 ASN B CA 1
ATOM 2173 C C . ASN B 1 107 ? 6.969 -13.258 7.082 1 98.38 107 ASN B C 1
ATOM 2175 O O . ASN B 1 107 ? 5.797 -13.539 6.828 1 98.38 107 ASN B O 1
ATOM 2179 N N . VAL B 1 108 ? 7.66 -12.414 6.371 1 98.69 108 VAL B N 1
ATOM 2180 C CA . VAL B 1 108 ? 7.191 -11.812 5.129 1 98.69 108 VAL B CA 1
ATOM 2181 C C . VAL B 1 108 ? 8.188 -12.094 4.008 1 98.69 108 VAL B C 1
ATOM 2183 O O . VAL B 1 108 ? 9.305 -12.555 4.262 1 98.69 108 VAL B O 1
ATOM 2186 N N . PHE B 1 109 ? 7.805 -11.961 2.805 1 98.81 109 PHE B N 1
ATOM 2187 C CA . PHE B 1 109 ? 8.641 -12.125 1.618 1 98.81 109 PHE B CA 1
ATOM 2188 C C . PHE B 1 109 ? 8.898 -10.781 0.953 1 98.81 109 PHE B C 1
ATOM 2190 O O . PHE B 1 109 ? 7.953 -10.055 0.624 1 98.81 109 PHE B O 1
ATOM 2197 N N . ARG B 1 110 ? 10.117 -10.367 0.769 1 98.69 110 ARG B N 1
ATOM 2198 C CA . ARG B 1 110 ? 10.477 -9.07 0.204 1 98.69 110 ARG B CA 1
ATOM 2199 C C . ARG B 1 110 ? 11.102 -9.227 -1.177 1 98.69 110 ARG B C 1
ATOM 2201 O O . ARG B 1 110 ? 11.953 -10.094 -1.379 1 98.69 110 ARG B O 1
ATOM 2208 N N . VAL B 1 111 ? 10.695 -8.438 -2.08 1 98.44 111 VAL B N 1
ATOM 2209 C CA . VAL B 1 111 ? 11.219 -8.391 -3.443 1 98.44 111 VAL B CA 1
ATOM 2210 C C . VAL B 1 111 ? 11.609 -6.961 -3.801 1 98.44 111 VAL B C 1
ATOM 2212 O O . VAL B 1 111 ? 10.828 -6.027 -3.602 1 98.44 111 VAL B O 1
ATOM 2215 N N . VAL B 1 112 ? 12.773 -6.754 -4.32 1 97.75 112 VAL B N 1
ATOM 2216 C CA . VAL B 1 112 ? 13.195 -5.43 -4.762 1 97.75 112 VAL B CA 1
ATOM 2217 C C . VAL B 1 112 ? 12.742 -5.188 -6.199 1 97.75 112 VAL B C 1
ATOM 2219 O O . VAL B 1 112 ? 12.859 -6.074 -7.051 1 97.75 112 VAL B O 1
ATOM 2222 N N . VAL B 1 113 ? 12.164 -4.07 -6.43 1 97.25 113 VAL B N 1
ATOM 2223 C CA . VAL B 1 113 ? 11.766 -3.682 -7.777 1 97.25 113 VAL B CA 1
ATOM 2224 C C . VAL B 1 113 ? 13 -3.299 -8.594 1 97.25 113 VAL B C 1
ATOM 2226 O O . VAL B 1 113 ? 13.68 -2.324 -8.273 1 97.25 113 VAL B O 1
ATOM 2229 N N . LYS B 1 114 ? 13.219 -3.928 -9.719 1 95.5 114 LYS B N 1
ATOM 2230 C CA . LYS B 1 114 ? 14.492 -3.783 -10.43 1 95.5 114 LYS B CA 1
ATOM 2231 C C . LYS B 1 114 ? 14.312 -2.961 -11.703 1 95.5 114 LYS B C 1
ATOM 2233 O O . LYS B 1 114 ? 15.289 -2.443 -12.25 1 95.5 114 LYS B O 1
ATOM 2238 N N . ASP B 1 115 ? 13.117 -2.891 -12.172 1 95.75 115 ASP B N 1
ATOM 2239 C CA . ASP B 1 115 ? 12.805 -2.127 -13.375 1 95.75 115 ASP B CA 1
ATOM 2240 C C . ASP B 1 115 ? 11.336 -1.701 -13.391 1 95.75 115 ASP B C 1
ATOM 2242 O O . ASP B 1 115 ? 10.594 -1.986 -12.445 1 95.75 115 ASP B O 1
ATOM 2246 N N . LYS B 1 116 ? 10.938 -1.021 -14.43 1 94.5 116 LYS B N 1
ATOM 2247 C CA . LYS B 1 116 ? 9.586 -0.464 -14.477 1 94.5 116 LYS B CA 1
ATOM 2248 C C . LYS B 1 116 ? 8.648 -1.352 -15.289 1 94.5 116 LYS B C 1
ATOM 2250 O O . LYS B 1 116 ? 7.496 -0.993 -15.523 1 94.5 116 LYS B O 1
ATOM 2255 N N . ASN B 1 117 ? 9.133 -2.514 -15.734 1 96.25 117 ASN B N 1
ATOM 2256 C CA . ASN B 1 117 ? 8.242 -3.428 -16.438 1 96.25 117 ASN B CA 1
ATOM 2257 C C . ASN B 1 117 ? 7.176 -4.004 -15.523 1 96.25 117 ASN B C 1
ATOM 2259 O O . ASN B 1 117 ? 7.41 -4.184 -14.32 1 96.25 117 ASN B O 1
ATOM 2263 N N . PRO B 1 118 ? 6.051 -4.332 -16.125 1 98.06 118 PRO B N 1
ATOM 2264 C CA . PRO B 1 118 ? 5.023 -4.945 -15.281 1 98.06 118 PRO B CA 1
ATOM 2265 C C . PRO B 1 118 ? 5.488 -6.25 -14.641 1 98.06 118 PRO B C 1
ATOM 2267 O O . PRO B 1 118 ? 6.117 -7.082 -15.305 1 98.06 118 PRO B O 1
ATOM 2270 N N . PHE B 1 119 ? 5.285 -6.352 -13.352 1 98.38 119 PHE B N 1
ATOM 2271 C CA . PHE B 1 119 ? 5.523 -7.547 -12.555 1 98.38 119 PHE B CA 1
ATOM 2272 C C . PHE B 1 119 ? 4.211 -8.25 -12.227 1 98.38 119 PHE B C 1
ATOM 2274 O O . PHE B 1 119 ? 3.463 -7.801 -11.359 1 98.38 119 PHE B O 1
ATOM 2281 N N . TRP B 1 120 ? 3.887 -9.359 -12.969 1 98.81 120 TRP B N 1
ATOM 2282 C CA . TRP B 1 120 ? 2.672 -10.141 -12.766 1 98.81 120 TRP B CA 1
ATOM 2283 C C . TRP B 1 120 ? 2.918 -11.281 -11.781 1 98.81 120 TRP B C 1
ATOM 2285 O O . TRP B 1 120 ? 3.951 -11.953 -11.852 1 98.81 120 TRP B O 1
ATOM 2295 N N . TYR B 1 121 ? 1.943 -11.492 -10.891 1 98.88 121 TYR B N 1
ATOM 2296 C CA . TYR B 1 121 ? 2.133 -12.578 -9.938 1 98.88 121 TYR B CA 1
ATOM 2297 C C . TYR B 1 121 ? 0.8 -13.203 -9.555 1 98.88 121 TYR B C 1
ATOM 2299 O O . TYR B 1 121 ? -0.26 -12.617 -9.781 1 98.88 121 TYR B O 1
ATOM 2307 N N . TYR B 1 122 ? 0.817 -14.422 -9.039 1 98.88 122 TYR B N 1
ATOM 2308 C CA . TYR B 1 122 ? -0.358 -15.18 -8.617 1 98.88 122 TYR B CA 1
ATOM 2309 C C . TYR B 1 122 ? -0.042 -16.062 -7.41 1 98.88 122 TYR B C 1
ATOM 2311 O O . TYR B 1 122 ? 1.126 -16.25 -7.062 1 98.88 122 TYR B O 1
ATOM 2319 N N . CYS B 1 123 ? -1.035 -16.516 -6.719 1 98.81 123 CYS B N 1
ATOM 2320 C CA . CYS B 1 123 ? -0.9 -17.547 -5.695 1 98.81 123 CYS B CA 1
ATOM 2321 C C . CYS B 1 123 ? -1.011 -18.938 -6.309 1 98.81 123 CYS B C 1
ATOM 2323 O O . CYS B 1 123 ? -2 -19.25 -6.973 1 98.81 123 CYS B O 1
ATOM 2325 N N . SER B 1 124 ? -0.096 -19.859 -6.012 1 98.25 124 SER B N 1
ATOM 2326 C CA . SER B 1 124 ? -0.023 -21.141 -6.703 1 98.25 124 SER B CA 1
ATOM 2327 C C . SER B 1 124 ?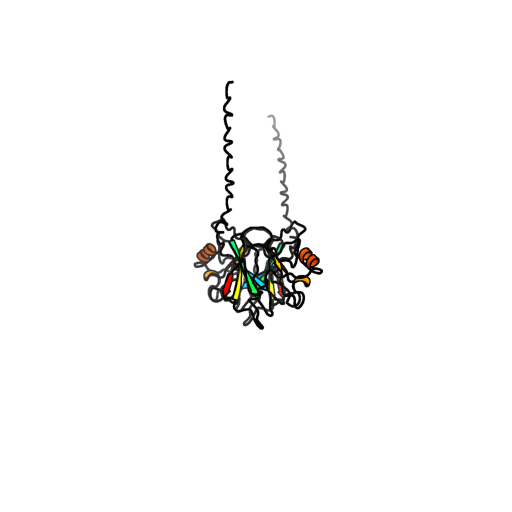 -0.719 -22.234 -5.902 1 98.25 124 SER B C 1
ATOM 2329 O O . SER B 1 124 ? -0.594 -23.422 -6.223 1 98.25 124 SER B O 1
ATOM 2331 N N . GLN B 1 125 ? -1.383 -21.844 -4.844 1 97.81 125 GLN B N 1
ATOM 2332 C CA . GLN B 1 125 ? -2.133 -22.828 -4.074 1 97.81 125 GLN B CA 1
ATOM 2333 C C . GLN B 1 125 ? -3.227 -23.469 -4.922 1 97.81 125 GLN B C 1
ATOM 2335 O O . GLN B 1 125 ? -4.129 -22.781 -5.406 1 97.81 125 GLN B O 1
ATOM 2340 N N . THR B 1 126 ? -3.195 -24.812 -5.043 1 97.31 126 THR B N 1
ATOM 2341 C CA . THR B 1 126 ? -4.109 -25.516 -5.938 1 97.31 126 THR B CA 1
ATOM 2342 C C . THR B 1 126 ? -5.387 -25.906 -5.199 1 97.31 126 THR B C 1
ATOM 2344 O O . THR B 1 126 ? -6.43 -26.109 -5.824 1 97.31 126 THR B O 1
ATOM 2347 N N . ASN B 1 127 ? -5.246 -26.141 -3.875 1 96.81 127 ASN B N 1
ATOM 2348 C CA . ASN B 1 127 ? -6.461 -26.359 -3.104 1 96.81 127 ASN B CA 1
ATOM 2349 C C . ASN B 1 127 ? -7.383 -25.141 -3.145 1 96.81 127 ASN B C 1
ATOM 2351 O O . ASN B 1 127 ? -7.098 -24.125 -2.52 1 96.81 127 ASN B O 1
ATOM 2355 N N . GLY B 1 128 ? -8.375 -25.203 -3.887 1 97 128 GLY B N 1
ATOM 2356 C CA . GLY B 1 128 ? -9.297 -24.094 -4.074 1 97 128 GLY B CA 1
ATOM 2357 C C . GLY B 1 128 ? -9.031 -23.297 -5.336 1 97 128 GLY B C 1
ATOM 2358 O O . GLY B 1 128 ? -9.617 -22.234 -5.543 1 97 128 GLY B O 1
ATOM 2359 N N . ASN B 1 129 ? -8.086 -23.719 -6.113 1 98.19 129 ASN B N 1
ATOM 2360 C CA . ASN B 1 129 ? -7.801 -23.109 -7.406 1 98.19 129 ASN B CA 1
ATOM 2361 C C . ASN B 1 129 ? -7.586 -21.609 -7.277 1 98.19 129 ASN B C 1
ATOM 2363 O O . ASN B 1 129 ? -8.203 -20.828 -8.008 1 98.19 129 ASN B O 1
ATOM 2367 N N . HIS B 1 130 ? -6.641 -21.141 -6.453 1 98.75 130 HIS B N 1
ATOM 2368 C CA . HIS B 1 130 ? -6.512 -19.734 -6.074 1 98.75 130 HIS B CA 1
ATOM 2369 C C . HIS B 1 130 ? -6.289 -18.859 -7.297 1 98.75 130 HIS B C 1
ATOM 2371 O O . HIS B 1 130 ? -6.922 -17.812 -7.438 1 98.75 130 HIS B O 1
ATOM 2377 N N . CYS B 1 131 ? -5.391 -19.328 -8.164 1 98.81 131 CYS B N 1
ATOM 2378 C CA . CYS B 1 131 ? -5.094 -18.516 -9.344 1 98.81 131 CYS B CA 1
ATOM 2379 C C . CYS B 1 131 ? -6.301 -18.438 -10.273 1 98.81 131 CYS B C 1
ATOM 2381 O O . CYS B 1 131 ? -6.672 -17.359 -10.734 1 98.81 131 CYS B O 1
ATOM 2383 N N . GLN B 1 132 ? -6.984 -19.516 -10.5 1 98.88 132 GLN B N 1
ATOM 2384 C CA . GLN B 1 132 ? -8.125 -19.594 -11.406 1 98.88 132 GLN B CA 1
ATOM 2385 C C . GLN B 1 132 ? -9.312 -18.797 -10.859 1 98.88 132 GLN B C 1
ATOM 2387 O O . GLN B 1 132 ? -10.18 -18.359 -11.617 1 98.88 132 GLN B O 1
ATOM 2392 N N . LYS B 1 133 ? -9.25 -18.672 -9.547 1 98.62 133 LYS B N 1
ATOM 2393 C CA . LYS B 1 133 ? -10.328 -17.922 -8.914 1 98.62 133 LYS B CA 1
ATOM 2394 C C . LYS B 1 133 ? -9.961 -16.453 -8.75 1 98.62 133 LYS B C 1
ATOM 2396 O O . LYS B 1 133 ? -10.656 -15.695 -8.062 1 98.62 133 LYS B O 1
ATOM 2401 N N . GLY B 1 134 ? -8.82 -16 -9.281 1 98.69 134 GLY B N 1
ATOM 2402 C CA . GLY B 1 134 ? -8.539 -14.578 -9.438 1 98.69 134 GLY B CA 1
ATOM 2403 C C . GLY B 1 134 ? -7.527 -14.055 -8.43 1 98.69 134 GLY B C 1
ATOM 2404 O O . GLY B 1 134 ? -7.367 -12.844 -8.281 1 98.69 134 GLY B O 1
ATOM 2405 N N . MET B 1 135 ? -6.918 -14.93 -7.668 1 98.69 135 MET B N 1
ATOM 2406 C CA . MET B 1 135 ? -5.93 -14.461 -6.703 1 98.69 135 MET B CA 1
ATOM 2407 C C . MET B 1 135 ? -4.605 -14.141 -7.391 1 98.69 135 MET B C 1
ATOM 2409 O O . MET B 1 135 ? -3.691 -14.969 -7.395 1 98.69 135 MET B O 1
ATOM 2413 N N . SER B 1 136 ? -4.527 -13.008 -7.949 1 98.81 136 SER B N 1
ATOM 2414 C CA . SER B 1 136 ? -3.391 -12.492 -8.703 1 98.81 136 SER B CA 1
ATOM 2415 C C . SER B 1 136 ? -3.242 -10.984 -8.531 1 98.81 136 SER B C 1
ATOM 2417 O O . SER B 1 136 ? -4.148 -10.32 -8.023 1 98.81 136 SER B O 1
ATOM 2419 N N . GLY B 1 137 ? -2.09 -10.492 -8.898 1 98.75 137 GLY B N 1
ATOM 2420 C CA . GLY B 1 137 ? -1.807 -9.07 -8.844 1 98.75 137 GLY B CA 1
ATOM 2421 C C . GLY B 1 137 ? -0.764 -8.633 -9.859 1 98.75 137 GLY B C 1
ATOM 2422 O O . GLY B 1 137 ? -0.236 -9.453 -10.609 1 98.75 137 GLY B O 1
ATOM 2423 N N . VAL B 1 138 ? -0.552 -7.324 -9.844 1 98.75 138 VAL B N 1
ATOM 2424 C CA . VAL B 1 138 ? 0.427 -6.754 -10.766 1 98.75 138 VAL B CA 1
ATOM 2425 C C . VAL B 1 138 ? 1.07 -5.52 -10.141 1 98.75 138 VAL B C 1
ATOM 2427 O O . VAL B 1 138 ? 0.413 -4.77 -9.414 1 98.75 138 VAL B O 1
ATOM 2430 N N . VAL B 1 139 ? 2.311 -5.387 -10.328 1 97.88 139 VAL B N 1
ATOM 2431 C CA . VAL B 1 139 ? 3.053 -4.16 -10.055 1 97.88 139 VAL B CA 1
ATOM 2432 C C . VAL B 1 139 ? 3.402 -3.463 -11.367 1 97.88 139 VAL B C 1
ATOM 2434 O O . VAL B 1 139 ? 3.879 -4.102 -12.305 1 97.88 139 VAL B O 1
ATOM 2437 N N . ASN B 1 140 ? 3.064 -2.146 -11.484 1 96.75 140 ASN B N 1
ATOM 2438 C CA . ASN B 1 140 ? 3.398 -1.274 -12.609 1 96.75 140 ASN B CA 1
ATOM 2439 C C . ASN B 1 140 ? 2.713 -1.727 -13.898 1 96.75 140 ASN B C 1
ATOM 2441 O O . ASN B 1 140 ? 3.352 -1.818 -14.945 1 96.75 140 ASN B O 1
ATOM 2445 N N . GLN B 1 141 ? 1.422 -1.941 -13.766 1 96.56 141 GLN B N 1
ATOM 2446 C CA . GLN B 1 141 ? 0.61 -2.178 -14.953 1 96.56 141 GLN B CA 1
ATOM 2447 C C . GLN B 1 141 ? 0.692 -0.998 -15.922 1 96.56 141 GLN B C 1
ATOM 2449 O O . GLN B 1 141 ? 0.672 0.16 -15.492 1 96.56 141 GLN B O 1
ATOM 2454 N N . ASN B 1 142 ? 0.845 -1.304 -17.188 1 93.31 142 ASN B N 1
ATOM 2455 C CA . ASN B 1 142 ? 0.622 -0.25 -18.172 1 93.31 142 ASN B CA 1
ATOM 2456 C C . ASN B 1 142 ? -0.86 0.088 -18.297 1 93.31 142 ASN B C 1
ATOM 2458 O O . ASN B 1 142 ? -1.619 -0.663 -18.922 1 93.31 142 ASN B O 1
ATOM 2462 N N . PHE B 1 143 ? -1.253 1.206 -17.844 1 89.31 143 PHE B N 1
ATOM 2463 C CA . PHE B 1 143 ? -2.668 1.534 -17.734 1 89.31 143 PHE B CA 1
ATOM 2464 C C . PHE B 1 143 ? -3.229 1.989 -19.078 1 89.31 143 PHE B C 1
ATOM 2466 O O . PHE B 1 143 ? -4.445 2.115 -19.234 1 89.31 143 PHE B O 1
ATOM 2473 N N . ASP B 1 144 ? -2.379 2.199 -20.031 1 88.81 144 ASP B N 1
ATOM 2474 C CA . ASP B 1 144 ? -2.818 2.629 -21.344 1 88.81 144 ASP B CA 1
ATOM 2475 C C . ASP B 1 144 ? -2.91 1.444 -22.312 1 88.81 144 ASP B C 1
ATOM 2477 O O . ASP B 1 144 ? -3.234 1.615 -23.484 1 88.81 144 ASP B O 1
ATOM 2481 N N . GLY B 1 145 ? -2.596 0.284 -21.875 1 91.44 145 GLY B N 1
ATOM 2482 C CA . GLY B 1 145 ? -2.598 -0.899 -22.719 1 91.44 145 GLY B CA 1
ATOM 2483 C C . GLY B 1 145 ? -3.732 -1.855 -22.406 1 91.44 145 GLY B C 1
ATOM 2484 O O . GLY B 1 145 ? -4.559 -1.583 -21.531 1 91.44 145 GLY B O 1
ATOM 2485 N N . ASP B 1 146 ? -3.748 -2.941 -23.141 1 95.12 146 ASP B N 1
ATOM 2486 C CA . ASP B 1 146 ? -4.824 -3.918 -23.016 1 95.12 146 ASP B CA 1
ATOM 2487 C C . ASP B 1 146 ? -4.465 -5.012 -22.016 1 95.12 146 ASP B C 1
ATOM 2489 O O . ASP B 1 146 ? -5.305 -5.848 -21.672 1 95.12 146 ASP B O 1
ATOM 2493 N N . LYS B 1 147 ? -3.23 -4.98 -21.578 1 97.69 147 LYS B N 1
ATOM 2494 C CA . LYS B 1 147 ? -2.82 -5.973 -20.594 1 97.69 147 LYS B CA 1
ATOM 2495 C C . LYS B 1 147 ? -3.166 -5.516 -19.172 1 97.69 147 LYS B C 1
ATOM 2497 O O . LYS B 1 147 ? -2.314 -4.973 -18.469 1 97.69 147 LYS B O 1
ATOM 2502 N N . THR B 1 148 ? -4.414 -5.797 -18.797 1 96.81 148 THR B N 1
ATOM 2503 C CA . THR B 1 148 ? -4.938 -5.359 -17.5 1 96.81 148 THR B CA 1
ATOM 2504 C C . THR B 1 148 ? -5.023 -6.531 -16.531 1 96.81 148 THR B C 1
ATOM 2506 O O . THR B 1 148 ? -5.051 -7.691 -16.953 1 96.81 148 THR B O 1
ATOM 2509 N N . LEU B 1 149 ? -5.066 -6.199 -15.32 1 97.94 149 LEU B N 1
ATOM 2510 C CA . LEU B 1 149 ? -5.242 -7.234 -14.305 1 97.94 149 LEU B CA 1
ATOM 2511 C C . LEU B 1 149 ? -6.562 -7.973 -14.5 1 97.94 149 LEU B C 1
ATOM 2513 O O . LEU B 1 149 ? -6.633 -9.188 -14.312 1 97.94 149 LEU B O 1
ATOM 2517 N N . ALA B 1 150 ? -7.574 -7.207 -14.852 1 96.56 150 ALA B N 1
ATOM 2518 C CA . ALA B 1 150 ? -8.867 -7.832 -15.117 1 96.56 150 ALA B CA 1
ATOM 2519 C C . ALA B 1 150 ? -8.742 -8.891 -16.219 1 96.56 150 ALA B C 1
ATOM 2521 O O . ALA B 1 150 ? -9.273 -10 -16.078 1 96.56 150 ALA B O 1
ATOM 2522 N N . ARG B 1 151 ? -8.094 -8.555 -17.266 1 97.88 151 ARG B N 1
ATOM 2523 C CA . ARG B 1 151 ? -7.898 -9.492 -18.375 1 97.88 151 ARG B CA 1
ATOM 2524 C C . ARG B 1 151 ? -7.043 -10.672 -17.922 1 97.88 151 ARG B C 1
ATOM 2526 O O . ARG B 1 151 ? -7.301 -11.812 -18.328 1 97.88 151 ARG B O 1
ATOM 2533 N N . TYR B 1 152 ? -6.02 -10.43 -17.203 1 98.69 152 TYR B N 1
ATOM 2534 C CA . TYR B 1 152 ? -5.199 -11.5 -16.641 1 98.69 152 TYR B CA 1
ATOM 2535 C C . TYR B 1 152 ? -6.059 -12.516 -15.906 1 98.69 152 TYR B C 1
ATOM 2537 O O . TYR B 1 152 ? -5.926 -13.719 -16.125 1 98.69 152 TYR B O 1
ATOM 2545 N N . LYS B 1 153 ? -6.902 -12.047 -15.008 1 98.62 153 LYS B N 1
ATOM 2546 C CA . LYS B 1 153 ? -7.762 -12.914 -14.203 1 98.62 153 LYS B CA 1
ATOM 2547 C C . LYS B 1 153 ? -8.734 -13.695 -15.078 1 98.62 153 LYS B C 1
ATOM 2549 O O . LYS B 1 153 ? -9.008 -14.867 -14.812 1 98.62 153 LYS B O 1
ATOM 2554 N N . GLN B 1 154 ? -9.211 -13.031 -16.109 1 98.5 154 GLN B N 1
ATOM 2555 C CA . GLN B 1 154 ? -10.086 -13.719 -17.062 1 98.5 154 GLN B CA 1
ATOM 2556 C C . GLN B 1 154 ? -9.352 -14.867 -17.75 1 98.5 154 GLN B C 1
ATOM 2558 O O . GLN B 1 154 ? -9.891 -15.969 -17.875 1 98.5 154 GLN B O 1
ATOM 2563 N N . MET B 1 155 ? -8.18 -14.609 -18.125 1 98.62 155 MET B N 1
ATOM 2564 C CA . MET B 1 155 ? -7.387 -15.617 -18.844 1 98.62 155 MET B CA 1
ATOM 2565 C C . MET B 1 155 ? -6.973 -16.75 -17.906 1 98.62 155 MET B C 1
ATOM 2567 O O . MET B 1 155 ? -6.746 -17.875 -18.344 1 98.62 155 MET B O 1
ATOM 2571 N N . ALA B 1 156 ? -6.938 -16.531 -16.656 1 98.75 156 ALA B N 1
ATOM 2572 C CA . ALA B 1 156 ? -6.488 -17.516 -15.672 1 98.75 156 ALA B CA 1
ATOM 2573 C C . ALA B 1 156 ? -7.547 -18.594 -15.453 1 98.75 156 ALA B C 1
ATOM 2575 O O . ALA B 1 156 ? -7.223 -19.703 -15.055 1 98.75 156 ALA B O 1
ATOM 2576 N N . VAL B 1 157 ? -8.812 -18.312 -15.656 1 98.38 157 VAL B N 1
ATOM 2577 C CA . VAL B 1 157 ? -9.953 -19.141 -15.266 1 98.38 157 VAL B CA 1
ATOM 2578 C C . VAL B 1 157 ? -9.797 -20.531 -15.859 1 98.38 157 VAL B C 1
ATOM 2580 O O . VAL B 1 157 ? -10.039 -21.531 -15.172 1 98.38 157 VAL B O 1
ATOM 2583 N N . ASN B 1 158 ? -9.32 -20.766 -16.984 1 94.62 158 ASN B N 1
ATOM 2584 C CA . ASN B 1 158 ? -9.312 -22.078 -17.609 1 94.62 158 ASN B CA 1
ATOM 2585 C C . ASN B 1 158 ? -7.895 -22.656 -17.703 1 94.62 158 ASN B C 1
ATOM 2587 O O . ASN B 1 158 ? -7.645 -23.578 -18.469 1 94.62 158 ASN B O 1
ATOM 2591 N N . THR B 1 159 ? -7.062 -22.141 -16.891 1 98.25 159 THR B N 1
ATOM 2592 C CA . THR B 1 159 ? -5.695 -22.641 -16.859 1 98.25 159 THR B CA 1
ATOM 2593 C C . THR B 1 159 ? -5.527 -23.672 -15.742 1 98.25 159 THR B C 1
ATOM 2595 O O . THR B 1 159 ? -6.48 -23.969 -15.016 1 98.25 159 THR B O 1
ATOM 2598 N N . VAL B 1 160 ? -4.371 -24.281 -15.781 1 97.31 160 VAL B N 1
ATOM 2599 C CA . VAL B 1 160 ? -3.955 -25.172 -14.695 1 97.31 160 VAL B CA 1
ATOM 2600 C C . VAL B 1 160 ? -2.713 -24.594 -14.016 1 97.31 160 VAL B C 1
ATOM 2602 O O . VAL B 1 160 ? -1.752 -24.219 -14.68 1 97.31 160 VAL B O 1
ATOM 2605 N N . THR B 1 161 ? -2.77 -24.547 -12.703 1 98.12 161 THR B N 1
ATOM 2606 C CA . THR B 1 161 ? -1.647 -24 -11.953 1 98.12 161 THR B CA 1
ATOM 2607 C C . THR B 1 161 ? -0.426 -24.906 -12.062 1 98.12 161 THR B C 1
ATOM 2609 O O . THR B 1 161 ? -0.524 -26.125 -11.836 1 98.12 161 THR B O 1
ATOM 2612 N N . LYS B 1 162 ? 0.654 -24.297 -12.43 1 95.62 162 LYS B N 1
ATOM 2613 C CA . LYS B 1 162 ? 1.948 -24.969 -12.391 1 95.62 162 LYS B CA 1
ATOM 2614 C C . LYS B 1 162 ? 2.809 -24.453 -11.242 1 95.62 162 LYS B C 1
ATOM 2616 O O . LYS B 1 162 ? 2.832 -23.25 -10.977 1 95.62 162 LYS B O 1
ATOM 2621 N N . GLN B 1 163 ? 3.527 -25.422 -10.648 1 95.44 163 GLN B N 1
ATOM 2622 C CA . GLN B 1 163 ? 4.41 -25.031 -9.555 1 95.44 163 GLN B CA 1
ATOM 2623 C C . GLN B 1 163 ? 5.805 -24.688 -10.07 1 95.44 163 GLN B C 1
ATOM 2625 O O . GLN B 1 163 ? 6.285 -25.297 -11.031 1 95.44 163 GLN B O 1
ATOM 2630 N N . PRO B 1 164 ? 6.449 -23.766 -9.406 1 92.19 164 PRO B N 1
ATOM 2631 C CA . PRO B 1 164 ? 7.777 -23.344 -9.875 1 92.19 164 PRO B CA 1
ATOM 2632 C C . PRO B 1 164 ? 8.859 -24.375 -9.547 1 92.19 164 PRO B C 1
ATOM 2634 O O . PRO B 1 164 ? 9.93 -24.375 -10.164 1 92.19 164 PRO B O 1
ATOM 2637 N N . SER B 1 165 ? 8.625 -25.125 -8.5 1 88.19 165 SER B N 1
ATOM 2638 C CA . SER B 1 165 ? 9.633 -26.062 -8.031 1 88.19 165 SER B CA 1
ATOM 2639 C C . SER B 1 165 ? 8.984 -27.328 -7.48 1 88.19 165 SER B C 1
ATOM 2641 O O . SER B 1 165 ? 7.84 -27.297 -7.023 1 88.19 165 SER B O 1
ATOM 2643 N N . GLU B 1 166 ? 9.828 -28.375 -7.551 1 90.5 166 GLU B N 1
ATOM 2644 C CA . GLU B 1 166 ? 9.383 -29.609 -6.906 1 90.5 166 GLU B CA 1
ATOM 2645 C C . GLU B 1 166 ? 9.383 -29.469 -5.387 1 90.5 166 GLU B C 1
ATOM 2647 O O . GLU B 1 166 ? 8.57 -30.094 -4.703 1 90.5 166 GLU B O 1
ATOM 2652 N N . ASN B 1 167 ? 10.336 -28.688 -4.941 1 95 167 ASN B N 1
ATOM 2653 C CA . ASN B 1 167 ? 10.352 -28.344 -3.523 1 95 167 ASN B CA 1
ATOM 2654 C C . ASN B 1 167 ? 9.445 -27.141 -3.232 1 95 167 ASN B C 1
ATOM 2656 O O . ASN B 1 167 ? 9.773 -26.016 -3.584 1 95 167 ASN B O 1
ATOM 2660 N N . PRO B 1 168 ? 8.32 -27.422 -2.578 1 94.75 168 PRO B N 1
ATOM 2661 C CA . PRO B 1 168 ? 7.355 -26.328 -2.379 1 94.75 168 PRO B CA 1
ATOM 2662 C C . PRO B 1 168 ? 7.898 -25.203 -1.504 1 94.75 168 PRO B C 1
ATOM 2664 O O . PRO B 1 168 ? 7.34 -24.109 -1.485 1 94.75 168 PRO B O 1
ATOM 2667 N N . LEU B 1 169 ? 8.977 -25.406 -0.787 1 96.12 169 LEU B N 1
ATOM 2668 C CA . LEU B 1 169 ? 9.484 -24.406 0.153 1 96.12 169 LEU B CA 1
ATOM 2669 C C . LEU B 1 169 ? 10.609 -23.594 -0.474 1 96.12 169 LEU B C 1
ATOM 2671 O O . LEU B 1 169 ? 11.031 -22.578 0.084 1 96.12 169 LEU B O 1
ATOM 2675 N N . LYS B 1 170 ? 11.117 -24.016 -1.597 1 95.75 170 LYS B N 1
ATOM 2676 C CA . LYS B 1 170 ? 12.266 -23.359 -2.209 1 95.75 170 LYS B CA 1
ATOM 2677 C C . LYS B 1 170 ? 11.875 -21.984 -2.77 1 95.75 170 LYS B C 1
ATOM 2679 O O . LYS B 1 170 ? 11.297 -21.906 -3.857 1 95.75 170 LYS B O 1
ATOM 2684 N N . SER B 1 171 ? 12.227 -21 -2.027 1 96.81 171 SER B N 1
ATOM 2685 C CA . SER B 1 171 ? 11.953 -19.641 -2.477 1 96.81 171 SER B CA 1
ATOM 2686 C C . SER B 1 171 ? 13.039 -19.141 -3.418 1 96.81 171 SER B C 1
ATOM 2688 O O . SER B 1 171 ? 14.148 -19.672 -3.438 1 96.81 171 SER B O 1
ATOM 2690 N N . GLN B 1 172 ? 12.734 -18.125 -4.199 1 97.19 172 GLN B N 1
ATOM 2691 C CA . GLN B 1 172 ? 13.648 -17.547 -5.18 1 97.19 172 GLN B CA 1
ATOM 2692 C C . GLN B 1 172 ? 13.297 -16.078 -5.461 1 97.19 172 GLN B C 1
ATOM 2694 O O . GLN B 1 172 ? 12.133 -15.703 -5.41 1 97.19 172 GLN B O 1
ATOM 2699 N N . GLY B 1 173 ? 14.344 -15.273 -5.68 1 96.88 173 GLY B N 1
ATOM 2700 C CA . GLY B 1 173 ? 14.141 -13.93 -6.203 1 96.88 173 GLY B CA 1
ATOM 2701 C C . GLY B 1 173 ? 13.742 -12.93 -5.141 1 96.88 173 GLY B C 1
ATOM 2702 O O . GLY B 1 173 ? 13.352 -11.805 -5.457 1 96.88 173 GLY B O 1
ATOM 2703 N N . GLY B 1 174 ? 13.781 -13.305 -3.893 1 97.75 174 GLY B N 1
ATOM 2704 C CA . GLY B 1 174 ? 13.445 -12.445 -2.77 1 97.75 174 GLY B CA 1
ATOM 2705 C C . GLY B 1 174 ? 14.07 -12.898 -1.463 1 97.75 174 GLY B C 1
ATOM 2706 O O . GLY B 1 174 ? 14.93 -13.781 -1.454 1 97.75 174 GLY B O 1
ATOM 2707 N N . LEU B 1 175 ? 13.648 -12.219 -0.4 1 98.12 175 LEU B N 1
ATOM 2708 C CA . LEU B 1 175 ? 14.156 -12.523 0.934 1 98.12 175 LEU B CA 1
ATOM 2709 C C . LEU B 1 175 ? 13.016 -12.773 1.909 1 98.12 175 LEU B C 1
ATOM 2711 O O . LEU B 1 175 ? 11.992 -12.086 1.873 1 98.12 175 LEU B O 1
ATOM 2715 N N . ILE B 1 176 ? 13.188 -13.797 2.705 1 98.62 176 ILE B N 1
ATOM 2716 C CA . ILE B 1 176 ? 12.281 -14.047 3.818 1 98.62 176 ILE B CA 1
ATOM 2717 C C . ILE B 1 176 ? 12.82 -13.383 5.082 1 98.62 176 ILE B C 1
ATOM 2719 O O . ILE B 1 176 ? 13.93 -13.688 5.523 1 98.62 176 ILE B O 1
ATOM 2723 N N . VAL B 1 177 ? 12.102 -12.445 5.664 1 98.44 177 VAL B N 1
ATOM 2724 C CA . VAL B 1 177 ? 12.531 -11.711 6.852 1 98.44 177 VAL B CA 1
ATOM 2725 C C . VAL B 1 177 ? 11.398 -11.672 7.871 1 98.44 177 VAL B C 1
ATOM 2727 O O . VAL B 1 177 ? 10.242 -11.938 7.535 1 98.44 177 VAL B O 1
ATOM 2730 N N . PRO B 1 178 ? 11.648 -11.398 9.117 1 98.19 178 PRO B N 1
ATOM 2731 C CA . PRO B 1 178 ? 10.578 -11.336 10.125 1 98.19 178 PRO B CA 1
ATOM 2732 C C . PRO B 1 178 ? 9.523 -10.281 9.797 1 98.19 178 PRO B C 1
ATOM 2734 O O . PRO B 1 178 ? 9.859 -9.203 9.297 1 98.19 178 PRO B O 1
ATOM 2737 N N . ASN B 1 179 ? 8.328 -10.578 10.133 1 97.62 179 ASN B N 1
ATOM 2738 C CA . ASN B 1 179 ? 7.188 -9.68 9.961 1 97.62 179 ASN B CA 1
ATOM 2739 C C . ASN B 1 179 ? 7.141 -8.625 11.055 1 97.62 179 ASN B C 1
ATOM 2741 O O . ASN B 1 179 ? 7.43 -8.906 12.219 1 97.62 179 ASN B O 1
ATOM 2745 N N . VAL B 1 180 ? 6.824 -7.406 10.68 1 93.12 180 VAL B N 1
ATOM 2746 C CA . VAL B 1 180 ? 6.477 -6.355 11.633 1 93.12 180 VAL B CA 1
ATOM 2747 C C . VAL B 1 180 ? 5 -5.988 11.477 1 93.12 180 VAL B C 1
ATOM 2749 O O . VAL B 1 180 ? 4.621 -5.297 10.531 1 93.12 180 VAL B O 1
ATOM 2752 N N . PRO B 1 181 ? 4.199 -6.391 12.414 1 88.12 181 PRO B N 1
ATOM 2753 C CA . PRO B 1 181 ? 2.762 -6.137 12.297 1 88.12 181 PRO B CA 1
ATOM 2754 C C . PRO B 1 181 ? 2.42 -4.648 12.328 1 88.12 181 PRO B C 1
ATOM 2756 O O . PRO B 1 181 ? 3.164 -3.852 12.898 1 88.12 181 PRO B O 1
ATOM 2759 N N . LEU B 1 182 ? 1.264 -4.285 11.836 1 89 182 LEU B N 1
ATOM 2760 C CA . LEU B 1 182 ? 0.804 -2.906 11.727 1 89 182 LEU B CA 1
ATOM 2761 C C . LEU B 1 182 ? 0.528 -2.309 13.102 1 89 182 LEU B C 1
ATOM 2763 O O . LEU B 1 182 ? 0.148 -3.025 14.023 1 89 182 LEU B O 1
#

InterPro domains:
  IPR008972 Cupredoxin [G3DSA:2.60.40.420] (34-170)
  IPR008972 Cupredoxin [SSF49503] (36-140)
  IPR052953 Serine-rich & Multicopper Oxidase-related [PTHR34883] (15-170)

Sequence (364 aa):
MLSFSPSTILLAATSLLSLSSALTAGKVRSTGVTHRITAGSTTANNGLHFEPENVVAEIGDVLEFHFLPKAHTVVQSSFERPCEPLGGPTAVFSGFNFNTTEHEAPNVFRVVVKDKNPFWYYCSQTNGNHCQKGMSGVVNQNFDGDKTLARYKQMAVNTVTKQPSENPLKSQGGLIVPNVPLMLSFSPSTILLAATSLLSLSSALTAGKVRSTGVTHRITAGSTTANNGLHFEPENVVAEIGDVLEFHFLPKAHTVVQSSFERPCEPLGGPTAVFSGFNFNTTEHEAPNVFRVVVKDKNPFWYYCSQTNGNHCQKGMSGVVNQNFDGDKTLARYKQMAVNTVTKQPSENPLKSQGGLIVPNVPL

Foldseek 3Di:
DPPPDPPPPPPPPPPPPPPPPPPPLPDFAAPPAEDEWEQQDCPDLNRLEIVVQEAEDDQRYKYKYKYAAAFWKKAWPDLVDFLEHPDDQQTWIQFRPFGDHGDIGFKIKMAGHHDLDKTKIATLDPVVLSQLSLSIHIYNDPPVDPSDSVVSNVVRNPDHHDDRDPRRRDTHNTDIDGDDDD/DDPPDPPPPPPPPPPPPPPPPPPPLPDFAAPPAEDEWEQQDCPDLNRLEIVVQEAEDDQRYKYKYKYADAFWKKAWPDLVDFLEHPDDQQTWIQFRPFGDDGDIGFKIKMAGHHDLDKTKIATLDPVVLSQLSLSIHIYNDPPVDPSDSVVSNVVRNPDHHDDRDPRRRDTHNTDIDGDDDD

pLDDT: mean 88.34, std 19.37, range [33.41, 98.88]

Organism: Exserohilum turcicum (strain 28A) (NCBI:txid671987)

Secondary structure (DSSP, 8-state):
---------------------------PPP---EEEEEET-TTSGGG--EESSEEB--TT-EEEEEE-SS----EEE-SSSTTSB--STT--B--S----SSSS-SEEEEEE--SSS-EEEE---TTTTTTTTT-EEEES--TTSS--HHHHHHHHTT-----S-SSTT--BSSEEEE----/---------------------------PPP---EEEEEET-TTSGGG--EESSEEB--TT-EEEEEE-SS----EEE-SSSTTSB--STT--B--S----SSSS-SEEEEEE--SSS-EEEE---TTTTTTTTT-EEEES--TTSS--HHHHHHHHTT-----S-SSTT--BSSEEEE----

Radius of gyration: 28.54 Å; Cα contacts (8 Å, |Δi|>4): 846; chains: 2; bounding box: 78×114×83 Å

Solvent-accessible surface area (backbone atoms only — not comparable to full-atom values): 20068 Å² total; per-residue (Å²): 134,85,80,78,76,80,78,77,75,78,75,75,76,74,74,74,73,73,74,71,72,69,73,65,82,65,86,72,61,69,66,83,36,52,46,73,26,30,36,32,22,50,63,41,71,87,23,40,21,39,43,51,33,53,43,51,71,54,60,20,20,30,41,36,39,37,30,28,48,49,68,52,37,47,33,27,25,44,76,92,41,46,47,31,53,56,54,74,91,64,35,36,25,52,21,65,71,30,58,28,87,59,64,62,20,70,43,26,40,35,31,71,34,84,56,74,64,65,47,34,33,27,23,65,36,63,86,80,38,28,28,41,67,41,14,42,36,34,34,31,63,54,84,88,53,84,69,39,71,69,52,39,34,60,63,14,49,85,52,67,76,45,75,86,50,91,53,57,59,62,55,34,56,57,44,80,45,77,50,72,65,98,136,85,79,78,75,80,78,78,77,77,76,77,75,74,73,75,72,73,76,71,72,68,73,64,82,65,84,70,60,69,66,82,35,52,46,73,28,30,37,30,22,50,64,41,70,85,24,40,21,37,42,52,34,51,44,50,70,55,60,22,20,31,41,37,39,36,29,27,45,52,68,50,36,48,32,26,27,43,77,91,40,44,49,31,52,55,56,73,92,66,34,36,26,51,20,66,72,31,61,29,87,59,64,62,20,70,43,27,40,35,32,71,34,83,54,74,63,63,46,33,32,26,24,65,37,63,87,80,37,28,28,41,66,40,13,42,36,34,34,31,64,55,85,88,54,84,70,38,70,70,52,38,36,62,63,14,48,83,53,70,75,43,74,84,51,91,53,58,58,63,54,35,57,58,44,80,45,77,50,72,66,99